Protein AF-A0A959DBP7-F1 (afdb_monomer)

Secondary structure (DSSP, 8-state):
-PPPPPPEEEEES-TT-TTGGGS-SS-EEEEE-S-HHHHHHHHHH-TTSEEE-S-HHHHHHHHTTS-SEEEE----TTTBTTHHHHHHTT---PPPTHHHHHHHHIIIIIGGGT-EEEEEEEPBSS--SSPPEEETTEEEEESSPPP--------S--B-TTSSB-----TTGGG----TT--SS-HHHHHHHPPPHHHHHHHHHHHHHHHHHHHHHHHHHT-

Radius of gyration: 18.55 Å; Cα contacts (8 Å, |Δi|>4): 359; chains: 1; bounding box: 54×36×61 Å

Structure (mmCIF, N/CA/C/O backbone):
data_AF-A0A959DBP7-F1
#
_entry.id   AF-A0A959DBP7-F1
#
loop_
_atom_site.group_PDB
_atom_site.id
_atom_site.type_symbol
_atom_site.label_atom_id
_atom_site.label_alt_id
_atom_site.label_comp_id
_atom_site.label_asym_id
_atom_site.label_entity_id
_atom_site.label_seq_id
_atom_site.pdbx_PDB_ins_code
_atom_site.Cartn_x
_atom_site.Cartn_y
_atom_site.Cartn_z
_atom_site.occupancy
_atom_site.B_iso_or_equiv
_atom_site.auth_seq_id
_atom_site.auth_comp_id
_atom_site.auth_asym_id
_atom_site.auth_atom_id
_atom_site.pdbx_PDB_model_num
ATOM 1 N N . MET A 1 1 ? -10.330 -6.928 33.858 1.00 45.06 1 MET A N 1
ATOM 2 C CA . MET A 1 1 ? -10.014 -5.688 33.112 1.00 45.06 1 MET A CA 1
ATOM 3 C C . MET A 1 1 ? -10.550 -5.871 31.693 1.00 45.06 1 MET A C 1
ATOM 5 O O . MET A 1 1 ? -10.109 -6.803 31.035 1.00 45.06 1 MET A O 1
ATOM 9 N N . LYS A 1 2 ? -11.568 -5.118 31.246 1.00 48.84 2 LYS A N 1
ATOM 10 C CA . LYS A 1 2 ? -12.053 -5.236 29.855 1.00 48.84 2 LYS A CA 1
ATOM 11 C C . LYS A 1 2 ? -10.951 -4.703 28.934 1.00 48.84 2 LYS A C 1
ATOM 13 O O . LYS A 1 2 ? -10.530 -3.562 29.114 1.00 48.84 2 LYS A O 1
ATOM 18 N N . MET A 1 3 ? -10.445 -5.522 28.009 1.00 55.88 3 MET A N 1
ATOM 19 C CA . MET A 1 3 ? -9.485 -5.045 27.008 1.00 55.88 3 MET A CA 1
ATOM 20 C C . MET A 1 3 ? -10.129 -3.905 26.215 1.00 55.88 3 MET A C 1
ATOM 22 O O . MET A 1 3 ? -11.271 -4.036 25.771 1.00 55.88 3 MET A O 1
ATOM 26 N N . LYS A 1 4 ? -9.419 -2.783 26.055 1.00 60.47 4 LYS A N 1
ATOM 27 C CA . LYS A 1 4 ? -9.878 -1.705 25.174 1.00 60.47 4 LYS A CA 1
ATOM 28 C C . LYS A 1 4 ? -9.952 -2.251 23.736 1.00 60.47 4 LYS A C 1
ATOM 30 O O . LYS A 1 4 ? -9.021 -2.951 23.330 1.00 60.47 4 LYS A O 1
ATOM 35 N N . PRO A 1 5 ? -11.024 -1.968 22.978 1.00 70.00 5 PRO A N 1
ATOM 36 C CA . PRO A 1 5 ? -11.130 -2.412 21.592 1.00 70.00 5 PRO A CA 1
ATOM 37 C C . PRO A 1 5 ? -9.992 -1.818 20.751 1.00 70.00 5 PRO A C 1
ATOM 39 O O . PRO A 1 5 ? -9.734 -0.611 20.787 1.00 70.00 5 PRO A O 1
ATOM 42 N N . ARG A 1 6 ? -9.286 -2.699 20.040 1.00 84.81 6 ARG A N 1
ATOM 43 C CA . ARG A 1 6 ? -8.147 -2.378 19.172 1.00 84.81 6 ARG A CA 1
ATOM 44 C C . ARG A 1 6 ? -8.655 -2.023 17.768 1.00 84.81 6 ARG A C 1
ATOM 46 O O . ARG A 1 6 ? -9.682 -2.577 17.386 1.00 84.81 6 ARG A O 1
ATOM 53 N N . PRO A 1 7 ? -7.981 -1.117 17.034 1.00 92.44 7 PRO A N 1
ATOM 54 C CA . PRO A 1 7 ? -8.377 -0.803 15.668 1.00 92.44 7 PRO A CA 1
ATOM 55 C C . PRO A 1 7 ? -8.196 -2.035 14.775 1.00 92.44 7 PRO A C 1
ATOM 57 O O . PRO A 1 7 ? -7.144 -2.681 14.831 1.00 92.44 7 PRO A O 1
ATOM 60 N N . LYS A 1 8 ? -9.200 -2.330 13.952 1.00 97.12 8 LYS A N 1
ATOM 61 C CA . LYS A 1 8 ? -9.128 -3.313 12.873 1.00 97.12 8 LYS A CA 1
ATOM 62 C C . LYS A 1 8 ? -8.379 -2.713 11.692 1.00 97.12 8 LYS A C 1
ATOM 64 O O . LYS A 1 8 ? -8.725 -1.633 11.214 1.00 97.12 8 LYS A O 1
ATOM 69 N N . ILE A 1 9 ? -7.362 -3.412 11.213 1.00 98.62 9 ILE A N 1
ATOM 70 C CA . ILE A 1 9 ? -6.455 -2.924 10.178 1.00 98.62 9 ILE A CA 1
ATOM 71 C C . ILE A 1 9 ? -6.513 -3.855 8.970 1.00 98.62 9 ILE A C 1
ATOM 73 O O . ILE A 1 9 ? -6.332 -5.064 9.101 1.00 98.62 9 ILE A O 1
ATOM 77 N N . LEU A 1 10 ? -6.702 -3.282 7.787 1.00 98.88 10 LEU A N 1
ATOM 78 C CA . LEU A 1 10 ? -6.594 -3.982 6.514 1.00 98.88 10 LEU A CA 1
ATOM 79 C C . LEU A 1 10 ? -5.307 -3.555 5.802 1.00 98.88 10 LEU A C 1
ATOM 81 O O . LEU A 1 10 ? -5.072 -2.366 5.597 1.00 98.88 10 LEU A O 1
ATOM 85 N N . ASN A 1 11 ? -4.475 -4.524 5.430 1.00 98.75 11 ASN A N 1
ATOM 86 C CA . ASN A 1 11 ? -3.238 -4.333 4.681 1.00 98.75 11 ASN A CA 1
ATOM 87 C C . ASN A 1 11 ? -3.346 -5.031 3.316 1.00 98.75 11 ASN A C 1
ATOM 89 O O . ASN A 1 11 ? -3.072 -6.226 3.186 1.00 98.75 11 ASN A O 1
ATOM 93 N N . LEU A 1 12 ? -3.800 -4.293 2.309 1.00 98.81 12 LEU A N 1
ATOM 94 C CA . LEU A 1 12 ? -4.001 -4.786 0.949 1.00 98.81 12 LEU A CA 1
ATOM 95 C C . LEU A 1 12 ? -2.697 -4.783 0.165 1.00 98.81 12 LEU A C 1
ATOM 97 O O . LEU A 1 12 ? -1.848 -3.911 0.363 1.00 98.81 12 LEU A O 1
ATOM 101 N N . TYR A 1 13 ? -2.581 -5.729 -0.769 1.00 98.12 13 TYR A N 1
ATOM 102 C CA . TYR A 1 13 ? -1.364 -5.933 -1.556 1.00 98.12 13 TYR A CA 1
ATOM 103 C C . TYR A 1 13 ? -0.157 -6.144 -0.636 1.00 98.12 13 TYR A C 1
ATOM 105 O O . TYR A 1 13 ? 0.887 -5.501 -0.768 1.00 98.12 13 TYR A O 1
ATOM 113 N N . GLY A 1 14 ? -0.349 -7.015 0.360 1.00 96.69 14 GLY A N 1
ATOM 114 C CA . GLY A 1 14 ? 0.521 -7.117 1.526 1.00 96.69 14 GLY A CA 1
ATOM 115 C C . GLY A 1 14 ? 1.973 -7.451 1.186 1.00 96.69 14 GLY A C 1
ATOM 116 O O . GLY A 1 14 ? 2.873 -7.088 1.953 1.00 96.69 14 GLY A O 1
ATOM 117 N N . GLY A 1 15 ? 2.235 -8.113 0.052 1.00 97.12 15 GLY A N 1
ATOM 118 C CA . GLY A 1 15 ? 3.567 -8.568 -0.313 1.00 97.12 15 GLY A CA 1
ATOM 119 C C . GLY A 1 15 ? 4.161 -9.397 0.823 1.00 97.12 15 GLY A C 1
ATOM 120 O O . GLY A 1 15 ? 3.516 -10.278 1.376 1.00 97.12 15 GLY A O 1
ATOM 121 N N . ILE A 1 16 ? 5.380 -9.058 1.241 1.00 97.38 16 ILE A N 1
ATOM 122 C CA . ILE A 1 16 ? 6.015 -9.645 2.437 1.00 97.38 16 ILE A CA 1
ATOM 123 C C . ILE A 1 16 ? 5.853 -8.778 3.704 1.00 97.38 16 ILE A C 1
ATOM 125 O O . ILE A 1 16 ? 6.510 -9.021 4.715 1.00 97.38 16 ILE A O 1
ATOM 129 N N . GLY A 1 17 ? 5.017 -7.736 3.660 1.00 97.12 17 GLY A N 1
ATOM 130 C CA . GLY A 1 17 ? 4.775 -6.815 4.774 1.00 97.12 17 GLY A CA 1
ATOM 131 C C . GLY A 1 17 ? 5.847 -5.736 4.944 1.00 97.12 17 GLY A C 1
ATOM 132 O O . GLY A 1 17 ? 6.294 -5.466 6.057 1.00 97.12 17 GLY A O 1
ATOM 133 N N . GLY A 1 18 ? 6.274 -5.101 3.846 1.00 95.62 18 GLY A N 1
ATOM 134 C CA . GLY A 1 18 ? 7.264 -4.014 3.875 1.00 95.62 18 GLY A CA 1
ATOM 135 C C . GLY A 1 18 ? 6.846 -2.831 4.758 1.00 95.62 18 GLY A C 1
ATOM 136 O O . GLY A 1 18 ? 7.588 -2.430 5.653 1.00 95.62 18 GLY A O 1
ATOM 137 N N . ASN A 1 19 ? 5.627 -2.323 4.553 1.00 96.56 19 ASN A N 1
ATOM 138 C CA . ASN A 1 19 ? 5.009 -1.279 5.377 1.00 96.56 19 ASN A CA 1
ATOM 139 C C . ASN A 1 19 ? 4.771 -1.744 6.826 1.00 96.56 19 ASN A C 1
ATOM 141 O O . ASN A 1 19 ? 5.066 -1.011 7.767 1.00 96.56 19 ASN A O 1
ATOM 145 N N . ARG A 1 20 ? 4.283 -2.980 6.988 1.00 97.19 20 ARG A N 1
ATOM 146 C CA . ARG A 1 20 ? 3.907 -3.630 8.252 1.00 97.19 20 ARG A CA 1
ATOM 147 C C . ARG A 1 20 ? 5.067 -3.809 9.230 1.00 97.19 20 ARG A C 1
ATOM 149 O O . ARG A 1 20 ? 4.847 -3.890 10.444 1.00 97.19 20 ARG A O 1
ATOM 156 N N . LYS A 1 21 ? 6.292 -3.896 8.711 1.00 97.31 21 LYS A N 1
ATOM 157 C CA . LYS A 1 21 ? 7.448 -4.462 9.409 1.00 97.31 21 LYS A CA 1
ATOM 158 C C . LYS A 1 21 ? 7.683 -3.959 10.831 1.00 97.31 21 LYS A C 1
ATOM 160 O O . LYS A 1 21 ? 8.094 -4.732 11.692 1.00 97.31 21 LYS A O 1
ATOM 165 N N . LEU A 1 22 ? 7.441 -2.675 11.071 1.00 97.38 22 LEU A N 1
ATOM 166 C CA . LEU A 1 22 ? 7.739 -2.026 12.346 1.00 97.38 22 LEU A CA 1
ATOM 167 C C . LEU A 1 22 ? 6.495 -1.677 13.176 1.00 97.38 22 LEU A C 1
ATOM 169 O O . LEU A 1 22 ? 6.636 -1.054 14.222 1.00 97.38 22 LEU A O 1
ATOM 173 N N . TRP A 1 23 ? 5.283 -2.078 12.771 1.00 97.19 23 TRP A N 1
ATOM 174 C CA . TRP A 1 23 ? 4.052 -1.696 13.491 1.00 97.19 23 TRP A CA 1
ATOM 175 C C . TRP A 1 23 ? 3.943 -2.290 14.908 1.00 97.19 23 TRP A C 1
ATOM 177 O O . TRP A 1 23 ? 3.141 -1.813 15.709 1.00 97.19 23 TRP A O 1
ATOM 187 N N . GLY A 1 24 ? 4.764 -3.292 15.240 1.00 94.81 24 GLY A N 1
ATOM 188 C CA . GLY A 1 24 ? 4.733 -3.994 16.525 1.00 94.81 24 GLY A CA 1
ATOM 189 C C . GLY A 1 24 ? 3.753 -5.172 16.542 1.00 94.81 24 GLY A C 1
ATOM 190 O O . GLY A 1 24 ? 3.311 -5.634 15.487 1.00 94.81 24 GLY A O 1
ATOM 191 N N . GLY A 1 25 ? 3.466 -5.687 17.740 1.00 93.75 25 GLY A N 1
ATOM 192 C CA . GLY A 1 25 ? 2.553 -6.816 17.974 1.00 93.75 25 GLY A CA 1
ATOM 193 C C . GLY A 1 25 ? 1.246 -6.401 18.653 1.00 93.75 25 GLY A C 1
ATOM 194 O O . GLY A 1 25 ? 1.062 -5.236 19.020 1.00 93.75 25 GLY A O 1
ATOM 195 N N . GLY A 1 26 ? 0.337 -7.361 18.836 1.00 92.94 26 GLY A N 1
ATOM 196 C CA . GLY A 1 26 ? -0.944 -7.131 19.511 1.00 92.94 26 GLY A CA 1
ATOM 197 C C . GLY A 1 26 ? -1.939 -6.299 18.696 1.00 92.94 26 GLY A C 1
ATOM 198 O O . GLY A 1 26 ? -2.843 -5.691 19.274 1.00 92.94 26 GLY A O 1
ATOM 199 N N . LEU A 1 27 ? -1.795 -6.270 17.374 1.00 95.50 27 LEU A N 1
ATOM 200 C CA . LEU A 1 27 ? -2.685 -5.575 16.443 1.00 95.50 27 LEU A CA 1
ATOM 201 C C . LEU A 1 27 ? -3.704 -6.553 15.838 1.00 95.50 27 LEU A C 1
ATOM 203 O O . LEU A 1 27 ? -3.452 -7.752 15.798 1.00 95.50 27 LEU A O 1
ATOM 207 N N . ASP A 1 28 ? -4.856 -6.046 15.398 1.00 97.38 28 ASP A N 1
ATOM 208 C CA . ASP A 1 28 ? -5.858 -6.827 14.661 1.00 97.38 28 ASP A CA 1
ATOM 209 C C . ASP A 1 28 ? -5.699 -6.523 13.168 1.00 97.38 28 ASP A C 1
ATOM 211 O O . ASP A 1 28 ? -6.241 -5.538 12.666 1.00 97.38 28 ASP A O 1
ATOM 215 N N . ILE A 1 29 ? -4.843 -7.294 12.493 1.00 98.56 29 ILE A N 1
ATOM 216 C CA . ILE A 1 29 ? -4.450 -7.050 11.101 1.00 98.56 29 ILE A CA 1
ATOM 217 C C . ILE A 1 29 ? -4.961 -8.178 10.219 1.00 98.56 29 ILE A C 1
ATOM 219 O O . ILE A 1 29 ? -4.702 -9.351 10.480 1.00 98.56 29 ILE A O 1
ATOM 223 N N . THR A 1 30 ? -5.626 -7.805 9.130 1.00 98.81 30 THR A N 1
ATOM 224 C CA . THR A 1 30 ? -5.879 -8.669 7.978 1.00 98.81 30 THR A CA 1
ATOM 225 C C . THR A 1 30 ? -5.003 -8.213 6.818 1.00 98.81 30 THR A C 1
ATOM 227 O O . THR A 1 30 ? -5.107 -7.069 6.387 1.00 98.81 30 THR A O 1
ATOM 230 N N . ALA A 1 31 ? -4.148 -9.090 6.303 1.00 98.81 31 ALA A N 1
ATOM 231 C CA . ALA A 1 31 ? -3.358 -8.857 5.102 1.00 98.81 31 ALA A CA 1
ATOM 232 C C . ALA A 1 31 ? -3.932 -9.643 3.919 1.00 98.81 31 ALA A C 1
ATOM 234 O O . ALA A 1 31 ? -4.302 -10.808 4.079 1.00 98.81 31 ALA A O 1
ATOM 235 N N . VAL A 1 32 ? -3.982 -9.023 2.739 1.00 98.88 32 VAL A N 1
ATOM 236 C CA . VAL A 1 32 ? -4.471 -9.657 1.504 1.00 98.88 32 VAL A CA 1
ATOM 237 C C . VAL A 1 32 ? -3.359 -9.672 0.461 1.00 98.88 32 VAL A C 1
ATOM 239 O O . VAL A 1 32 ? -2.794 -8.626 0.138 1.00 98.88 32 VAL A O 1
ATOM 242 N N . GLU A 1 33 ? -3.033 -10.856 -0.050 1.00 98.56 33 GLU A N 1
ATOM 243 C CA . GLU A 1 33 ? -1.989 -11.075 -1.056 1.00 98.56 33 GLU A CA 1
ATOM 244 C C . GLU A 1 33 ? -2.439 -12.158 -2.041 1.00 98.56 33 GLU A C 1
ATOM 246 O O . GLU A 1 33 ? -2.884 -13.224 -1.628 1.00 98.56 33 GLU A O 1
ATOM 251 N N . ILE A 1 34 ? -2.327 -11.893 -3.342 1.00 98.25 34 ILE A N 1
ATOM 252 C CA . ILE A 1 34 ? -2.860 -12.780 -4.381 1.00 98.25 34 ILE A CA 1
ATOM 253 C C . ILE A 1 34 ? -1.941 -13.974 -4.657 1.00 98.25 34 ILE A C 1
ATOM 255 O O . ILE A 1 34 ? -2.426 -15.054 -4.993 1.00 98.25 34 ILE A O 1
ATOM 259 N N . ASP A 1 35 ? -0.622 -13.803 -4.520 1.00 97.94 35 ASP A N 1
ATOM 260 C CA . ASP A 1 35 ? 0.352 -14.871 -4.746 1.00 97.94 35 ASP A CA 1
ATOM 261 C C . ASP A 1 35 ? 0.474 -15.759 -3.490 1.00 97.94 35 ASP A C 1
ATOM 263 O O . ASP A 1 35 ? 0.957 -15.293 -2.450 1.00 97.94 35 ASP A O 1
ATOM 267 N N . PRO A 1 36 ? 0.103 -17.054 -3.556 1.00 98.12 36 PRO A N 1
ATOM 268 C CA . PRO A 1 36 ? 0.134 -17.936 -2.390 1.00 98.12 36 PRO A CA 1
ATOM 269 C C . PRO A 1 36 ? 1.533 -18.118 -1.780 1.00 98.12 36 PRO A C 1
ATOM 271 O O . PRO A 1 36 ? 1.650 -18.305 -0.568 1.00 98.12 36 PRO A O 1
ATOM 274 N N . ASN A 1 37 ? 2.602 -18.060 -2.585 1.00 98.12 37 ASN A N 1
ATOM 275 C CA . ASN A 1 37 ? 3.972 -18.213 -2.093 1.00 98.12 37 ASN A CA 1
ATOM 276 C C . ASN A 1 37 ? 4.417 -16.956 -1.339 1.00 98.12 37 ASN A C 1
ATOM 278 O O . ASN A 1 37 ? 5.041 -17.058 -0.282 1.00 98.12 37 ASN A O 1
ATOM 282 N N . ILE A 1 38 ? 4.073 -15.770 -1.849 1.00 98.25 38 ILE A N 1
ATOM 283 C CA . ILE A 1 38 ? 4.342 -14.500 -1.161 1.00 98.25 38 ILE A CA 1
ATOM 284 C C . ILE A 1 38 ? 3.505 -14.407 0.121 1.00 98.25 38 ILE A C 1
ATOM 286 O O . ILE A 1 38 ? 4.049 -14.073 1.176 1.00 98.25 38 ILE A O 1
ATOM 290 N N . ALA A 1 39 ? 2.227 -14.787 0.069 1.00 98.38 39 ALA A N 1
ATOM 291 C CA . ALA A 1 39 ? 1.353 -14.842 1.237 1.00 98.38 39 ALA A CA 1
ATOM 292 C C . ALA A 1 39 ? 1.893 -15.793 2.320 1.00 98.38 39 ALA A C 1
ATOM 294 O O . ALA A 1 39 ? 1.858 -15.466 3.507 1.00 98.38 39 ALA A O 1
ATOM 295 N N . ALA A 1 40 ? 2.463 -16.939 1.930 1.00 98.25 40 ALA A N 1
ATOM 296 C CA . ALA A 1 40 ? 3.121 -17.855 2.861 1.00 98.25 40 ALA A CA 1
ATOM 297 C C . ALA A 1 40 ? 4.352 -17.221 3.534 1.00 98.25 40 ALA A C 1
ATOM 299 O O . ALA A 1 40 ? 4.569 -17.421 4.731 1.00 98.25 40 ALA A O 1
ATOM 300 N N . VAL A 1 41 ? 5.133 -16.414 2.802 1.00 98.38 41 VAL A N 1
ATOM 301 C CA . VAL A 1 41 ? 6.232 -15.629 3.389 1.00 98.38 41 VAL A CA 1
ATOM 302 C C . VAL A 1 41 ? 5.692 -14.595 4.377 1.00 98.38 41 VAL A C 1
ATOM 304 O O . VAL A 1 41 ? 6.204 -14.515 5.493 1.00 98.38 41 VAL A O 1
ATOM 307 N N . TYR A 1 42 ? 4.641 -13.847 4.016 1.00 98.44 42 TYR A N 1
ATOM 308 C CA . TYR A 1 42 ? 3.984 -12.903 4.927 1.00 98.44 42 TYR A CA 1
ATOM 309 C C . TYR A 1 42 ? 3.560 -13.608 6.222 1.00 98.44 42 TYR A C 1
ATOM 311 O O . TYR A 1 42 ? 3.957 -13.189 7.306 1.00 98.44 42 TYR A O 1
ATOM 319 N N . ALA A 1 43 ? 2.817 -14.714 6.124 1.00 98.19 43 ALA A N 1
ATOM 320 C CA . ALA A 1 43 ? 2.324 -15.465 7.279 1.00 98.19 43 ALA A CA 1
ATOM 321 C C . ALA A 1 43 ? 3.458 -15.997 8.176 1.00 98.19 43 ALA A C 1
ATOM 323 O O . ALA A 1 43 ? 3.332 -16.025 9.401 1.00 98.19 43 ALA A O 1
ATOM 324 N N . ALA A 1 44 ? 4.587 -16.400 7.584 1.00 97.88 44 ALA A N 1
ATOM 325 C CA . ALA A 1 44 ? 5.751 -16.859 8.334 1.00 97.88 44 ALA A CA 1
ATOM 326 C C . ALA A 1 44 ? 6.449 -15.726 9.107 1.00 97.88 44 ALA A C 1
ATOM 328 O O . ALA A 1 44 ? 6.938 -15.960 10.217 1.00 97.88 44 ALA A O 1
ATOM 329 N N . LEU A 1 45 ? 6.488 -14.517 8.535 1.00 97.06 45 LEU A N 1
ATOM 330 C CA . LEU A 1 45 ? 7.064 -13.322 9.159 1.00 97.06 45 LEU A CA 1
ATOM 331 C C . LEU A 1 45 ? 6.127 -12.704 10.212 1.00 97.06 45 LEU A C 1
ATOM 333 O O . LEU A 1 45 ? 6.599 -12.211 11.235 1.00 97.06 45 LEU A O 1
ATOM 337 N N . TRP A 1 46 ? 4.811 -12.767 9.991 1.00 97.31 46 TRP A N 1
ATOM 338 C CA . TRP A 1 46 ? 3.786 -12.051 10.759 1.00 97.31 46 TRP A CA 1
ATOM 339 C C . TRP A 1 46 ? 2.734 -13.012 11.331 1.00 97.31 46 TRP A C 1
ATOM 341 O O . TRP A 1 46 ? 1.572 -12.993 10.945 1.00 97.31 46 TRP A O 1
ATOM 351 N N . ARG A 1 47 ? 3.143 -13.868 12.274 1.00 96.69 47 ARG A N 1
ATOM 352 C CA . ARG A 1 47 ? 2.316 -14.985 12.784 1.00 96.69 47 ARG A CA 1
ATOM 353 C C . ARG A 1 47 ? 1.007 -14.583 13.479 1.00 96.69 47 ARG A C 1
ATOM 355 O O . ARG A 1 47 ? 0.132 -15.430 13.622 1.00 96.69 47 ARG A O 1
ATOM 362 N N . GLU A 1 48 ? 0.904 -13.344 13.959 1.00 96.88 48 GLU A N 1
ATOM 363 C CA . GLU A 1 48 ? -0.310 -12.816 14.604 1.00 96.88 48 GLU A CA 1
ATOM 364 C C . GLU A 1 48 ? -1.308 -12.220 13.599 1.00 96.88 48 GLU A C 1
ATOM 366 O O . GLU A 1 48 ? -2.480 -12.055 13.934 1.00 96.88 48 GLU A O 1
ATOM 371 N N . ASP A 1 49 ? -0.862 -11.891 12.385 1.00 98.25 49 ASP A N 1
ATOM 372 C CA . ASP A 1 49 ? -1.699 -11.269 11.364 1.00 98.25 49 ASP A CA 1
ATOM 373 C C . 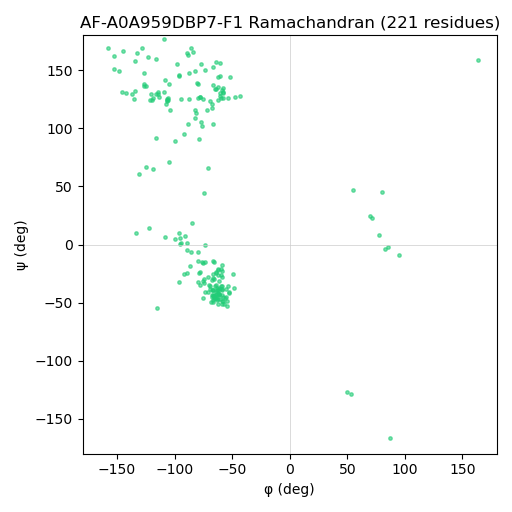ASP A 1 49 ? -2.551 -12.350 10.664 1.00 98.25 49 ASP A C 1
ATOM 375 O O . ASP A 1 49 ? -2.070 -13.436 10.325 1.00 98.25 49 ASP A O 1
ATOM 379 N N . ARG A 1 50 ? -3.824 -12.052 10.382 1.00 98.56 50 ARG A N 1
ATOM 380 C CA . ARG A 1 50 ? -4.667 -12.890 9.518 1.00 98.56 50 ARG A CA 1
ATOM 381 C C . ARG A 1 50 ? -4.250 -12.669 8.067 1.00 98.56 50 ARG A C 1
ATOM 383 O O . ARG A 1 50 ? -4.292 -11.542 7.592 1.00 98.56 50 ARG A O 1
ATOM 390 N N . VAL A 1 51 ? -3.914 -13.732 7.339 1.00 98.69 51 VAL A N 1
ATOM 391 C CA . VAL A 1 51 ? -3.546 -13.647 5.915 1.00 98.69 51 VAL A CA 1
ATOM 392 C C . VAL A 1 51 ? -4.640 -14.266 5.053 1.00 98.69 51 VAL A C 1
ATOM 394 O O . VAL A 1 51 ? -5.095 -15.377 5.325 1.00 98.69 51 VAL A O 1
ATOM 397 N N . ILE A 1 52 ? -5.062 -13.545 4.018 1.00 98.81 52 ILE A N 1
ATOM 398 C CA . ILE A 1 52 ? -6.068 -13.973 3.046 1.00 98.81 52 ILE A CA 1
ATOM 399 C C . ILE A 1 52 ? -5.418 -14.017 1.664 1.00 98.81 52 ILE A C 1
ATOM 401 O O . ILE A 1 52 ? -4.846 -13.027 1.210 1.00 98.81 52 ILE A O 1
ATOM 405 N N . VAL A 1 53 ? -5.526 -15.168 0.998 1.00 98.75 53 VAL A N 1
ATOM 406 C CA . VAL A 1 53 ? -5.057 -15.341 -0.380 1.00 98.75 53 VAL A CA 1
ATOM 407 C C . VAL A 1 53 ? -6.208 -15.041 -1.334 1.00 98.75 53 VAL A C 1
ATOM 409 O O . VAL A 1 53 ? -7.062 -15.898 -1.559 1.00 98.75 53 VAL A O 1
ATOM 412 N N . ALA A 1 54 ? -6.274 -13.805 -1.823 1.00 98.62 54 ALA A N 1
ATOM 413 C CA . ALA A 1 54 ? -7.360 -13.311 -2.667 1.00 98.62 54 ALA A CA 1
ATOM 414 C C . ALA A 1 54 ? -6.916 -12.103 -3.506 1.00 98.62 54 ALA A C 1
ATOM 416 O O . ALA A 1 54 ? -5.856 -11.520 -3.269 1.00 98.62 54 ALA 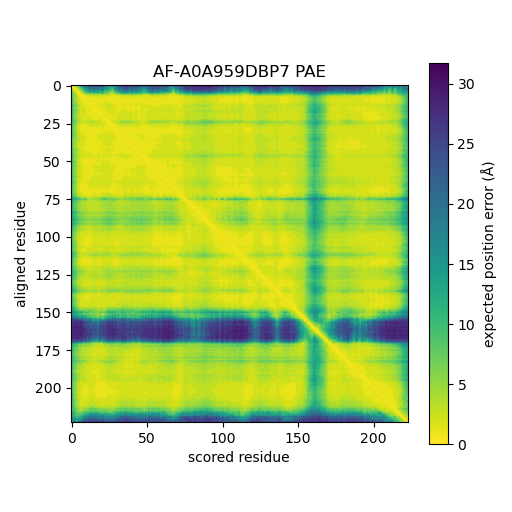A O 1
ATOM 417 N N . ASP A 1 55 ? -7.751 -11.714 -4.470 1.00 98.44 55 ASP A N 1
ATOM 418 C CA . ASP A 1 55 ? -7.612 -10.436 -5.162 1.00 98.44 55 ASP A CA 1
ATOM 419 C C . ASP A 1 55 ? -7.914 -9.285 -4.188 1.00 98.44 55 ASP A C 1
ATOM 421 O O . ASP A 1 55 ? -9.011 -9.189 -3.638 1.00 98.44 55 ASP A O 1
ATOM 425 N N . ALA A 1 56 ? -6.919 -8.432 -3.944 1.00 98.62 56 ALA A N 1
ATOM 426 C CA . ALA A 1 56 ? -7.025 -7.326 -3.000 1.00 98.62 56 ALA A CA 1
ATOM 427 C C . ALA A 1 56 ? -7.943 -6.191 -3.488 1.00 98.62 56 ALA A C 1
ATOM 429 O O . ALA A 1 56 ? -8.541 -5.515 -2.650 1.00 98.62 56 ALA A O 1
ATOM 430 N N . HIS A 1 57 ? -8.086 -6.001 -4.802 1.00 98.38 57 HIS A N 1
ATOM 431 C CA . HIS A 1 57 ? -8.978 -4.997 -5.377 1.00 98.38 57 HIS A CA 1
ATOM 432 C C . HIS A 1 57 ? -10.440 -5.370 -5.114 1.00 98.38 57 HIS A C 1
ATOM 434 O O . HIS A 1 57 ? -11.209 -4.581 -4.562 1.00 98.38 57 HIS A O 1
ATOM 440 N N . GLU A 1 58 ? -10.797 -6.618 -5.422 1.00 98.56 58 GLU A N 1
ATOM 441 C CA . GLU A 1 58 ? -12.137 -7.156 -5.169 1.00 98.56 58 GLU A CA 1
ATOM 442 C C . GLU A 1 58 ? -12.422 -7.273 -3.667 1.00 98.56 58 GLU A C 1
ATOM 444 O O . GLU A 1 58 ? -13.515 -6.937 -3.205 1.00 98.56 58 GLU A O 1
ATOM 449 N N . TYR A 1 59 ? -11.425 -7.687 -2.874 1.00 98.81 59 TYR A N 1
ATOM 450 C CA . TYR A 1 59 ? -11.559 -7.750 -1.419 1.00 98.81 59 TYR A CA 1
ATOM 451 C C . TYR A 1 59 ? -11.841 -6.369 -0.822 1.00 98.81 59 TYR A C 1
ATOM 453 O O . TYR A 1 59 ? -12.695 -6.243 0.054 1.00 98.81 59 TYR A O 1
ATOM 461 N N . LEU A 1 60 ? -11.153 -5.323 -1.294 1.00 98.75 60 LEU A N 1
ATOM 462 C CA . LEU A 1 60 ? -11.422 -3.963 -0.845 1.00 98.75 60 LEU A CA 1
ATOM 463 C C . LEU A 1 60 ? -12.870 -3.570 -1.134 1.00 98.75 60 LEU A C 1
ATOM 465 O O . LEU A 1 60 ? -13.551 -3.090 -0.235 1.00 98.75 60 LEU A O 1
ATOM 469 N N . LEU A 1 61 ? -13.355 -3.791 -2.357 1.00 98.50 61 LEU A N 1
ATOM 470 C CA . LEU A 1 61 ? -14.720 -3.421 -2.732 1.00 98.50 61 LEU A CA 1
ATOM 471 C C . LEU A 1 61 ? -15.773 -4.110 -1.851 1.00 98.50 61 LEU A C 1
ATOM 473 O O . LEU A 1 61 ? -16.763 -3.481 -1.482 1.00 98.50 61 LEU A O 1
ATOM 477 N N . ALA A 1 62 ? -15.544 -5.375 -1.494 1.00 98.56 62 ALA A N 1
ATOM 478 C CA . ALA A 1 62 ? -16.462 -6.162 -0.678 1.00 98.56 62 ALA A CA 1
ATOM 479 C C . ALA A 1 62 ? -16.409 -5.846 0.830 1.00 98.56 62 ALA A C 1
ATOM 481 O O . ALA A 1 62 ? -17.390 -6.114 1.517 1.00 98.56 62 ALA A O 1
ATOM 482 N N . HIS A 1 63 ? -15.290 -5.311 1.339 1.00 98.56 63 HIS A N 1
ATOM 483 C CA . HIS A 1 63 ? -15.017 -5.242 2.784 1.00 98.56 63 HIS A CA 1
ATOM 484 C C . HIS A 1 63 ? -14.502 -3.880 3.286 1.00 98.56 63 HIS A C 1
ATOM 486 O O . HIS A 1 63 ? -14.031 -3.787 4.424 1.00 98.56 63 HIS A O 1
ATOM 492 N N . TYR A 1 64 ? -14.522 -2.817 2.469 1.00 98.25 64 TYR A N 1
A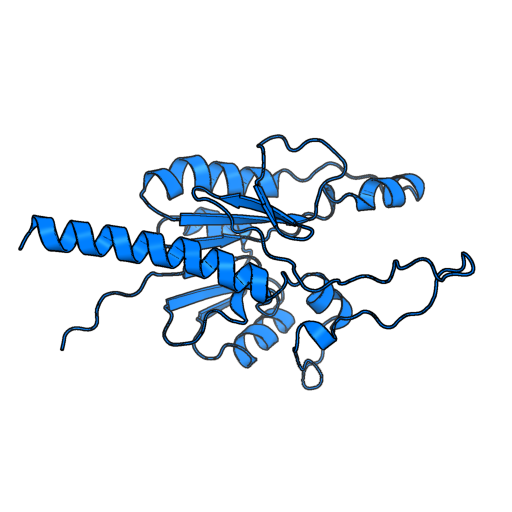TOM 493 C CA . TYR A 1 64 ? -13.904 -1.531 2.833 1.00 98.25 64 TYR A CA 1
ATOM 494 C C . TYR A 1 64 ? -14.471 -0.910 4.120 1.00 98.25 64 TYR A C 1
ATOM 496 O O . TYR A 1 64 ? -13.803 -0.088 4.736 1.00 98.25 64 TYR A O 1
ATOM 504 N N . ASP A 1 65 ? -15.689 -1.253 4.529 1.00 97.38 65 ASP A N 1
ATOM 505 C CA . ASP A 1 65 ? -16.395 -0.683 5.678 1.00 97.38 65 ASP A CA 1
ATOM 506 C C . ASP A 1 65 ? -16.240 -1.496 6.979 1.00 97.38 65 ASP A C 1
ATOM 508 O O . ASP A 1 65 ? -16.749 -1.093 8.024 1.00 97.38 65 ASP A O 1
ATOM 512 N N . GLU A 1 66 ? -15.490 -2.602 6.961 1.00 97.94 66 GLU A N 1
ATOM 513 C CA . GLU A 1 66 ? -15.317 -3.490 8.122 1.00 97.94 66 GLU A CA 1
ATOM 514 C C . GLU A 1 66 ? -14.135 -3.125 9.044 1.00 97.94 66 GLU A C 1
ATOM 516 O O . GLU A 1 66 ? -13.933 -3.761 10.089 1.00 97.94 66 GLU A O 1
ATOM 521 N N . TYR A 1 67 ? -13.342 -2.121 8.661 1.00 97.94 67 TYR A N 1
ATOM 522 C CA . TYR A 1 67 ? -12.044 -1.798 9.260 1.00 97.94 67 TYR A CA 1
ATOM 523 C C . TYR A 1 67 ? -11.978 -0.359 9.792 1.00 97.94 67 TYR A C 1
ATOM 525 O O . TYR A 1 67 ? -12.748 0.508 9.401 1.00 97.94 67 TYR A O 1
ATOM 533 N N . ASP A 1 68 ? -11.017 -0.081 10.673 1.00 97.19 68 ASP A N 1
ATOM 534 C CA . ASP A 1 68 ? -10.752 1.266 11.197 1.00 97.19 68 ASP A CA 1
ATOM 535 C C . ASP A 1 68 ? -9.618 1.962 10.426 1.00 97.19 68 ASP A C 1
ATOM 537 O O . ASP A 1 68 ? -9.615 3.187 10.255 1.00 97.19 68 ASP A O 1
ATOM 541 N N . PHE A 1 69 ? -8.649 1.177 9.942 1.00 98.44 69 PHE A N 1
ATOM 542 C CA . PHE A 1 69 ? -7.530 1.651 9.135 1.00 98.44 69 PHE A CA 1
ATOM 543 C C . PHE A 1 69 ? -7.283 0.752 7.920 1.00 98.44 69 PHE A C 1
ATOM 545 O O . PHE A 1 69 ? -7.193 -0.466 8.062 1.00 98.44 69 PHE A O 1
ATOM 552 N N . ILE A 1 70 ? -7.123 1.352 6.739 1.00 98.88 70 ILE A N 1
ATOM 553 C CA . ILE A 1 70 ? -6.816 0.637 5.493 1.00 98.88 70 ILE A CA 1
ATOM 554 C C . ILE A 1 70 ? -5.504 1.158 4.907 1.00 98.88 70 ILE A C 1
ATOM 556 O O . ILE A 1 70 ? -5.360 2.348 4.628 1.00 98.88 70 ILE A O 1
ATOM 560 N N . TRP A 1 71 ? -4.558 0.255 4.672 1.00 98.81 71 TRP A N 1
ATOM 561 C CA . TR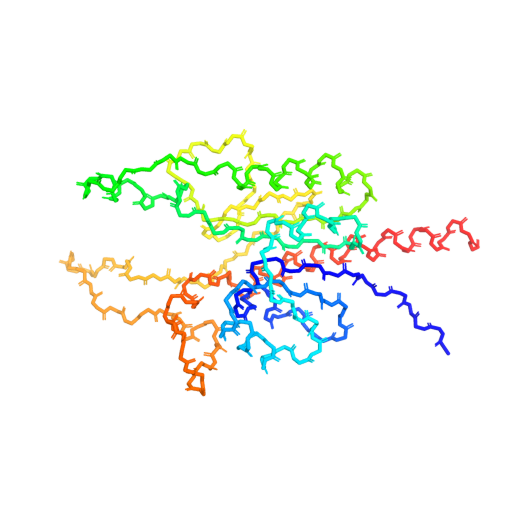P A 1 71 ? -3.407 0.491 3.810 1.00 98.81 71 TRP A CA 1
ATOM 562 C C . TRP A 1 71 ? -3.612 -0.261 2.499 1.00 98.81 71 TRP A C 1
ATOM 564 O O . TRP A 1 71 ? -3.812 -1.473 2.523 1.00 98.81 71 TRP A O 1
ATOM 574 N N . SER A 1 72 ? -3.509 0.435 1.368 1.00 98.56 72 SER A N 1
ATOM 575 C CA . SER A 1 72 ? -3.516 -0.176 0.041 1.00 98.56 72 SER A CA 1
ATOM 576 C C . SER A 1 72 ? -2.290 0.214 -0.776 1.00 98.56 72 SER A C 1
ATOM 578 O O . SER A 1 72 ? -1.899 1.376 -0.786 1.00 98.56 72 SER A O 1
ATOM 580 N N . SER A 1 73 ? -1.681 -0.752 -1.461 1.00 96.56 73 SER A N 1
ATOM 581 C CA . SER A 1 73 ? -0.529 -0.556 -2.354 1.00 96.56 73 SER A CA 1
ATOM 582 C C . SER A 1 73 ? -0.766 -1.244 -3.713 1.00 96.56 73 SER A C 1
ATOM 584 O O . SER A 1 73 ? -0.013 -2.155 -4.073 1.00 96.56 73 SER A O 1
ATOM 586 N N . PRO A 1 74 ? -1.809 -0.861 -4.481 1.00 94.44 74 PRO A N 1
ATOM 587 C CA . PRO A 1 74 ? -2.150 -1.542 -5.726 1.00 94.44 74 PRO A CA 1
ATOM 588 C C . PRO A 1 74 ? -0.965 -1.510 -6.705 1.00 94.44 74 PRO A C 1
ATOM 590 O O . PRO A 1 74 ? -0.380 -0.441 -6.944 1.00 94.44 74 PRO A O 1
ATOM 593 N N . PRO A 1 75 ? -0.570 -2.656 -7.297 1.00 86.06 75 PRO A N 1
ATOM 594 C CA . PRO A 1 75 ? 0.573 -2.721 -8.189 1.00 86.06 75 PRO A CA 1
ATOM 595 C C . PRO A 1 75 ? 0.269 -1.920 -9.451 1.00 86.06 75 PRO A C 1
ATOM 597 O O . PRO A 1 75 ? -0.431 -2.387 -10.343 1.00 86.06 75 PRO A O 1
ATOM 600 N N . CYS A 1 76 ? 0.840 -0.719 -9.560 1.00 82.50 76 CYS A N 1
ATOM 601 C CA . CYS A 1 76 ? 0.544 0.168 -10.679 1.00 82.50 76 CYS A CA 1
ATOM 602 C C . CYS A 1 76 ? 1.771 0.506 -11.540 1.00 82.50 76 CYS A C 1
ATOM 604 O O . CYS A 1 76 ? 2.211 1.661 -11.629 1.00 82.50 76 CYS A O 1
ATOM 606 N N . PRO A 1 77 ? 2.364 -0.494 -12.222 1.00 87.31 77 PRO A N 1
ATOM 607 C CA . PRO A 1 77 ? 3.509 -0.250 -13.085 1.00 87.31 77 PRO A CA 1
ATOM 608 C C . PRO A 1 77 ? 3.140 0.655 -14.268 1.00 87.31 77 PRO A C 1
ATOM 610 O O . PRO A 1 77 ? 4.022 1.322 -14.805 1.00 87.31 77 PRO A O 1
ATOM 613 N N . SER A 1 78 ? 1.866 0.717 -14.666 1.00 92.06 78 SER A N 1
ATOM 614 C CA . SER A 1 78 ? 1.370 1.563 -15.754 1.00 92.06 78 SER A CA 1
ATOM 615 C C . SER A 1 78 ? 1.459 3.060 -15.460 1.00 92.06 78 SER A C 1
ATOM 617 O O . SER A 1 78 ? 1.626 3.804 -16.412 1.00 92.06 78 SER A O 1
ATOM 619 N N . HIS A 1 79 ? 1.461 3.510 -14.199 1.00 93.88 79 HIS A N 1
ATOM 620 C CA . HIS A 1 79 ? 1.665 4.927 -13.856 1.00 93.88 79 HIS A CA 1
ATOM 621 C C . HIS A 1 79 ? 3.133 5.311 -13.664 1.00 93.88 79 HIS A C 1
ATOM 623 O O . HIS A 1 79 ? 3.481 6.473 -13.842 1.00 93.88 79 HIS A O 1
ATOM 629 N N . SER A 1 80 ? 4.009 4.359 -13.331 1.00 92.50 80 SER A N 1
ATOM 630 C CA . SER A 1 80 ? 5.403 4.597 -12.927 1.00 92.50 80 SER A CA 1
ATOM 631 C C . SER A 1 80 ? 6.219 5.466 -13.896 1.00 92.50 80 SER A C 1
ATOM 633 O O . SER A 1 80 ? 6.149 5.285 -15.112 1.00 92.50 80 SER A O 1
ATOM 635 N N . VAL A 1 81 ? 7.116 6.304 -13.358 1.00 91.56 81 VAL A N 1
ATOM 636 C CA . VAL A 1 81 ? 8.141 7.054 -14.120 1.00 91.56 81 VAL A CA 1
ATOM 637 C C . VAL A 1 81 ? 8.955 6.180 -15.090 1.00 91.56 81 VAL A C 1
ATOM 639 O O . VAL A 1 81 ? 9.441 6.653 -16.116 1.00 91.56 81 VAL A O 1
ATOM 642 N N . THR A 1 82 ? 9.067 4.877 -14.806 1.00 90.81 82 THR A N 1
ATOM 643 C CA . THR A 1 82 ? 9.749 3.903 -15.672 1.00 90.81 82 THR A CA 1
ATOM 644 C C . THR A 1 82 ? 9.129 3.794 -17.067 1.00 90.81 82 THR A C 1
ATOM 646 O O . THR A 1 82 ? 9.827 3.404 -18.001 1.00 90.81 82 THR A O 1
ATOM 649 N N . ASN A 1 83 ? 7.868 4.203 -17.256 1.00 93.50 83 ASN A N 1
ATOM 650 C CA . ASN A 1 83 ? 7.225 4.189 -18.569 1.00 93.50 83 ASN A CA 1
ATOM 651 C C . ASN A 1 83 ? 7.887 5.123 -19.586 1.00 93.50 83 ASN A C 1
ATOM 653 O O . ASN A 1 83 ? 7.814 4.815 -20.768 1.00 93.50 83 ASN A O 1
ATOM 657 N N . HIS A 1 84 ? 8.603 6.182 -19.182 1.00 92.06 84 HIS A N 1
ATOM 658 C CA . HIS A 1 84 ? 9.409 6.961 -20.136 1.00 92.06 84 HIS A CA 1
ATOM 659 C C . HIS A 1 84 ? 10.457 6.091 -20.841 1.00 92.06 84 HIS A C 1
ATOM 661 O O . HIS A 1 84 ? 10.635 6.176 -22.053 1.00 92.06 84 HIS A O 1
ATOM 667 N N . PHE A 1 85 ? 11.129 5.224 -20.080 1.00 91.88 85 PHE A N 1
ATOM 668 C CA . PHE A 1 85 ? 12.128 4.301 -20.606 1.00 91.88 85 PHE A CA 1
ATOM 669 C C . PHE A 1 85 ? 11.483 3.126 -21.348 1.00 91.88 85 PHE A C 1
ATOM 671 O O . PHE A 1 85 ? 11.895 2.798 -22.456 1.00 91.88 85 PHE A O 1
ATOM 678 N N . LEU A 1 86 ? 10.447 2.516 -20.766 1.00 92.94 86 LEU A N 1
ATOM 679 C CA . LEU A 1 86 ? 9.776 1.352 -21.351 1.00 92.94 86 LEU A CA 1
ATOM 680 C C . LEU A 1 86 ? 9.070 1.694 -22.673 1.00 92.94 86 LEU A C 1
ATOM 682 O O . LEU A 1 86 ? 9.112 0.898 -23.609 1.00 92.94 86 LEU A O 1
ATOM 686 N N . ASN A 1 87 ? 8.498 2.897 -22.792 1.00 93.62 87 ASN A N 1
ATOM 687 C CA . ASN A 1 87 ? 7.888 3.370 -24.034 1.00 93.62 87 ASN A CA 1
ATOM 688 C C . ASN A 1 87 ? 8.919 3.471 -25.167 1.00 93.62 87 ASN A C 1
ATOM 690 O O . ASN A 1 87 ? 8.658 2.987 -26.267 1.00 93.62 87 ASN A O 1
ATOM 694 N N . ALA A 1 88 ? 10.119 3.989 -24.876 1.00 92.75 88 ALA A N 1
ATOM 695 C CA . ALA A 1 88 ? 11.225 4.030 -25.834 1.00 92.75 88 ALA A CA 1
ATOM 696 C C . ALA A 1 88 ? 11.695 2.627 -26.273 1.00 92.75 88 ALA A C 1
ATOM 698 O O . ALA A 1 88 ? 12.275 2.479 -27.344 1.00 92.75 88 ALA A O 1
ATOM 699 N N . GLN A 1 89 ? 11.416 1.592 -25.475 1.00 95.06 89 GLN A N 1
ATOM 700 C CA . GLN A 1 89 ? 11.661 0.183 -25.806 1.00 95.06 89 GLN A CA 1
ATOM 701 C C . GLN A 1 89 ? 10.463 -0.506 -26.486 1.00 95.06 89 GLN A C 1
ATOM 703 O O . GLN A 1 89 ? 10.470 -1.720 -26.670 1.00 95.06 89 GLN A O 1
ATOM 708 N N . GLY A 1 90 ? 9.416 0.244 -26.847 1.00 95.75 90 GLY A N 1
ATOM 709 C CA . GLY A 1 90 ? 8.226 -0.268 -27.530 1.00 95.75 90 GLY A CA 1
ATOM 710 C C . GLY A 1 90 ? 7.141 -0.837 -26.611 1.00 95.75 90 GLY A C 1
ATOM 711 O O . GLY A 1 90 ? 6.066 -1.193 -27.102 1.00 95.75 90 GLY A O 1
ATOM 712 N N . ILE A 1 91 ? 7.366 -0.874 -25.292 1.00 95.44 91 ILE A N 1
ATOM 713 C CA . ILE A 1 91 ? 6.363 -1.302 -24.311 1.00 95.44 91 ILE A CA 1
ATOM 714 C C . ILE A 1 91 ? 5.371 -0.155 -24.109 1.00 95.44 91 ILE A C 1
ATOM 716 O O . ILE A 1 91 ? 5.661 0.854 -23.463 1.00 95.44 91 ILE A O 1
ATOM 720 N N . ARG A 1 92 ? 4.181 -0.318 -24.686 1.00 92.69 92 ARG A N 1
ATOM 721 C CA . ARG A 1 92 ? 3.096 0.668 -24.682 1.00 92.69 92 ARG A CA 1
ATOM 722 C C . ARG A 1 92 ? 1.903 0.094 -23.931 1.00 92.69 92 ARG A C 1
ATOM 724 O O . ARG A 1 92 ? 1.489 -1.027 -24.205 1.00 92.69 92 ARG A O 1
ATOM 731 N N . ARG A 1 93 ? 1.363 0.860 -22.985 1.00 92.62 93 ARG A N 1
ATOM 732 C CA . ARG A 1 93 ? 0.204 0.481 -22.167 1.00 92.62 93 ARG A CA 1
ATOM 733 C C . ARG A 1 93 ? -0.551 1.722 -21.719 1.00 92.62 93 ARG A C 1
ATOM 735 O O . ARG A 1 93 ? 0.060 2.778 -21.560 1.00 92.62 93 ARG A O 1
ATOM 742 N N . TYR A 1 94 ? -1.855 1.578 -21.514 1.00 94.25 94 TYR A N 1
ATOM 743 C CA . TYR A 1 94 ? -2.657 2.617 -20.883 1.00 94.25 94 TYR A CA 1
ATOM 744 C C . TYR A 1 94 ? -2.368 2.682 -19.377 1.00 94.25 94 TYR A C 1
ATOM 746 O O . TYR A 1 94 ? -2.019 1.655 -18.784 1.00 94.25 94 TYR A O 1
ATOM 754 N N . PRO A 1 95 ? -2.496 3.868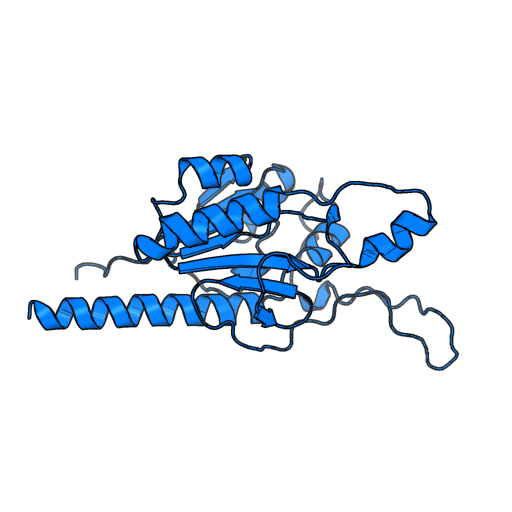 -18.757 1.00 93.81 95 PRO A N 1
ATOM 755 C CA . PRO A 1 95 ? -2.561 3.985 -17.308 1.00 93.81 95 PRO A CA 1
ATOM 756 C C . PRO A 1 95 ? -3.741 3.171 -16.768 1.00 93.81 95 PRO A C 1
ATOM 758 O O . PRO A 1 95 ? -4.833 3.220 -17.333 1.00 93.81 95 PRO A O 1
ATOM 761 N N . ASP A 1 96 ? -3.504 2.412 -15.705 1.00 94.50 96 ASP A N 1
ATOM 762 C CA . ASP A 1 96 ? -4.520 1.543 -15.112 1.00 94.50 96 ASP A CA 1
ATOM 763 C C . ASP A 1 96 ? -5.337 2.335 -14.091 1.00 94.50 96 ASP A C 1
ATOM 765 O O . ASP A 1 96 ? -4.781 2.930 -13.170 1.00 94.50 96 ASP A O 1
ATOM 769 N N . MET A 1 97 ? -6.656 2.344 -14.253 1.00 95.81 97 MET A N 1
ATOM 770 C CA . MET A 1 97 ? -7.542 3.121 -13.395 1.00 95.81 97 MET A CA 1
ATOM 771 C C . MET A 1 97 ? -7.837 2.451 -12.048 1.00 95.81 97 MET A C 1
ATOM 773 O O . MET A 1 97 ? -8.410 3.128 -11.194 1.00 95.81 97 MET A O 1
ATOM 777 N N . ALA A 1 98 ? -7.394 1.208 -11.812 1.00 96.12 98 ALA A N 1
ATOM 778 C CA . ALA A 1 98 ? -7.549 0.515 -10.528 1.00 96.12 98 ALA A CA 1
ATOM 779 C C . ALA A 1 98 ? -7.031 1.346 -9.345 1.00 96.12 98 ALA A C 1
ATOM 781 O O . ALA A 1 98 ? -7.716 1.479 -8.333 1.00 96.12 98 ALA A O 1
ATOM 782 N N . LEU A 1 99 ? -5.884 2.019 -9.510 1.00 97.00 99 LEU A N 1
ATOM 783 C CA . LEU A 1 99 ? -5.348 2.936 -8.497 1.00 97.00 99 LEU A CA 1
ATOM 784 C C . LEU A 1 99 ? -6.377 4.007 -8.099 1.00 97.00 99 LEU A C 1
ATOM 786 O O . LEU A 1 99 ? -6.605 4.249 -6.917 1.00 97.00 99 LEU A O 1
ATOM 790 N N . TYR A 1 100 ? -7.000 4.656 -9.084 1.00 97.88 100 TYR A N 1
ATOM 791 C CA . TYR A 1 100 ? -7.968 5.718 -8.822 1.00 97.88 100 TYR A CA 1
ATOM 792 C C . TYR A 1 100 ? -9.306 5.180 -8.324 1.00 97.88 100 TYR A C 1
ATOM 794 O O . TYR A 1 100 ? -9.930 5.841 -7.501 1.00 97.88 100 TYR A O 1
ATOM 802 N N . GLN A 1 101 ? -9.733 3.996 -8.767 1.00 98.31 101 GLN A N 1
ATOM 803 C CA . GLN A 1 101 ? -10.938 3.343 -8.251 1.00 98.31 101 GLN A CA 1
ATOM 804 C C . GLN A 1 101 ? -10.852 3.160 -6.730 1.00 98.31 101 GLN A C 1
ATOM 806 O O . GLN A 1 101 ? -11.779 3.550 -6.020 1.00 98.31 101 GLN A O 1
ATOM 811 N N . GLU A 1 102 ? -9.718 2.675 -6.217 1.00 98.62 102 GLU A N 1
ATOM 812 C CA . GLU A 1 102 ? -9.520 2.505 -4.772 1.00 98.62 102 GLU A CA 1
ATOM 813 C C . GLU A 1 102 ? -9.452 3.837 -4.022 1.00 98.62 102 GLU A C 1
ATOM 815 O O . GLU A 1 102 ? -10.080 3.982 -2.973 1.00 98.62 102 GLU A O 1
ATOM 820 N N . ILE A 1 103 ? -8.735 4.831 -4.565 1.00 98.56 103 ILE A N 1
ATOM 821 C CA . ILE A 1 103 ? -8.650 6.170 -3.958 1.00 98.56 103 ILE A CA 1
ATOM 822 C C . ILE A 1 103 ? -10.050 6.777 -3.818 1.00 98.56 103 ILE A C 1
ATOM 824 O O . ILE A 1 103 ? -10.404 7.241 -2.739 1.00 98.56 103 ILE A O 1
ATOM 828 N N . ILE A 1 104 ? -10.850 6.738 -4.886 1.00 98.62 104 ILE A N 1
ATOM 829 C CA . ILE A 1 104 ? -12.194 7.327 -4.943 1.00 98.62 104 ILE A CA 1
ATOM 830 C C . ILE A 1 104 ? -13.145 6.609 -3.976 1.00 98.62 104 ILE A C 1
ATOM 832 O O . ILE A 1 104 ? -13.888 7.273 -3.250 1.00 98.62 104 ILE A O 1
ATOM 836 N N . LEU A 1 105 ? -13.113 5.270 -3.928 1.00 98.69 105 LEU A N 1
ATOM 837 C CA . LEU A 1 105 ? -13.920 4.483 -2.989 1.00 98.69 105 LEU A CA 1
ATOM 838 C C . LEU A 1 105 ? -13.603 4.876 -1.536 1.00 98.69 105 LEU A C 1
ATOM 840 O O . LEU A 1 105 ? -14.498 5.212 -0.754 1.00 98.69 105 LEU A O 1
ATOM 844 N N . LEU A 1 106 ? -12.316 4.876 -1.185 1.00 98.75 106 LEU A N 1
ATOM 845 C CA . LEU A 1 106 ? -11.863 5.161 0.172 1.00 98.75 106 LEU A CA 1
ATOM 846 C C . LEU A 1 106 ? -12.118 6.621 0.574 1.00 98.75 106 LEU A C 1
ATOM 848 O O . LEU A 1 106 ? -12.548 6.891 1.697 1.00 98.75 106 LEU A O 1
ATOM 852 N N . GLU A 1 107 ? -11.915 7.569 -0.339 1.00 98.19 107 GLU A N 1
ATOM 853 C CA . GLU A 1 107 ? -12.153 8.993 -0.099 1.00 98.19 107 GLU A CA 1
ATOM 854 C C . GLU A 1 107 ? -13.637 9.299 0.136 1.00 98.19 107 GLU A C 1
ATOM 856 O O . GLU A 1 107 ? -13.994 10.041 1.056 1.00 98.19 107 GLU A O 1
ATOM 861 N N . HIS A 1 108 ? -14.526 8.729 -0.679 1.00 97.06 108 HIS A N 1
ATOM 862 C CA . HIS A 1 108 ? -15.932 9.121 -0.663 1.00 97.06 108 HIS A CA 1
ATOM 863 C C . HIS A 1 108 ? -16.819 8.305 0.263 1.00 97.06 108 HIS A C 1
ATOM 865 O O . HIS A 1 108 ? -17.845 8.843 0.690 1.00 97.06 108 HIS A O 1
ATOM 871 N N . PHE A 1 109 ? -16.456 7.063 0.578 1.00 98.19 109 PHE A N 1
ATOM 872 C CA . PHE A 1 109 ? -17.290 6.185 1.397 1.00 98.19 109 PHE A CA 1
ATOM 873 C C . PHE A 1 109 ? -16.615 5.853 2.723 1.00 98.19 109 PHE A C 1
ATOM 875 O O . PHE A 1 109 ? -17.171 6.152 3.779 1.00 98.19 109 PHE A O 1
ATOM 882 N N . PHE A 1 110 ? -15.389 5.334 2.687 1.00 98.25 110 PHE A N 1
ATOM 883 C CA . PHE A 1 110 ? -14.700 4.907 3.903 1.00 98.25 110 PHE A CA 1
ATOM 884 C C . PHE A 1 110 ? -14.342 6.073 4.836 1.00 98.25 110 PHE A C 1
ATOM 886 O O . PHE A 1 110 ? -14.675 6.066 6.022 1.00 98.25 110 PHE A O 1
ATOM 893 N N . ALA A 1 111 ? -13.719 7.127 4.302 1.00 97.00 111 ALA A N 1
ATOM 894 C CA . ALA A 1 111 ? -13.320 8.289 5.092 1.00 97.00 111 ALA A CA 1
ATOM 895 C C . ALA A 1 111 ? -14.511 9.044 5.688 1.00 97.00 111 ALA A C 1
ATOM 897 O O . ALA A 1 111 ? -14.417 9.532 6.816 1.00 97.00 111 ALA A O 1
ATOM 898 N N . LYS A 1 112 ? -15.638 9.111 4.966 1.00 93.62 112 LYS A N 1
ATOM 899 C CA . LYS A 1 112 ? -16.879 9.707 5.483 1.00 93.62 112 LYS A CA 1
ATOM 900 C C . LYS A 1 112 ? -17.471 8.903 6.641 1.00 93.62 112 LYS A C 1
ATOM 902 O O . LYS A 1 112 ? -18.074 9.500 7.525 1.00 93.62 112 LYS A O 1
ATOM 907 N N . GLY A 1 113 ? -17.248 7.587 6.669 1.00 91.00 113 GLY A N 1
ATOM 908 C CA . GLY A 1 113 ? -17.579 6.711 7.797 1.00 91.00 113 GLY A CA 1
ATOM 909 C C . GLY A 1 113 ? -16.646 6.851 9.009 1.00 91.00 113 GLY A C 1
ATOM 910 O O . GLY A 1 113 ? -16.841 6.167 10.006 1.00 91.00 113 GLY A O 1
ATOM 911 N N . GLY A 1 114 ? -15.635 7.726 8.951 1.00 93.00 114 GLY A N 1
ATOM 912 C CA . GLY A 1 114 ? -14.679 7.956 10.039 1.00 93.00 114 GLY A CA 1
ATOM 913 C C . GLY A 1 114 ? -13.385 7.144 9.932 1.00 93.00 114 GLY A C 1
ATOM 914 O O . GLY A 1 114 ? -12.420 7.461 10.637 1.00 93.00 114 GLY A O 1
ATOM 915 N N . GLY A 1 115 ? -13.316 6.186 9.003 1.00 96.25 115 GLY A N 1
ATOM 916 C CA . GLY A 1 115 ? -12.132 5.373 8.738 1.00 96.25 115 GLY A CA 1
ATOM 917 C C . GLY A 1 115 ? -10.914 6.199 8.311 1.00 96.25 115 GLY A C 1
ATOM 918 O O . GLY A 1 115 ? -11.026 7.338 7.835 1.00 96.25 115 GLY A O 1
ATOM 919 N N . LYS A 1 116 ? -9.713 5.656 8.512 1.00 98.12 116 LYS A N 1
ATOM 920 C CA . LYS A 1 116 ? -8.453 6.271 8.061 1.00 98.12 116 LYS A CA 1
ATOM 921 C C . LYS A 1 116 ? -7.809 5.401 7.005 1.00 98.12 116 LYS A C 1
ATOM 923 O O . LYS A 1 116 ? -7.671 4.205 7.207 1.00 98.12 116 LYS A O 1
ATOM 928 N N . TYR A 1 117 ? -7.394 5.982 5.890 1.00 98.75 117 TYR A N 1
ATOM 929 C CA . TYR A 1 117 ? -6.786 5.191 4.829 1.00 98.75 117 TYR A CA 1
ATOM 930 C C . TYR A 1 117 ? -5.527 5.827 4.277 1.00 98.75 117 TYR A C 1
ATOM 932 O O . TYR A 1 117 ? -5.331 7.041 4.357 1.00 98.75 117 TYR A O 1
ATOM 940 N N . VAL A 1 118 ? -4.701 4.983 3.678 1.00 98.69 118 VAL A N 1
ATOM 941 C CA . VAL A 1 118 ? -3.603 5.380 2.814 1.00 98.69 118 VAL A CA 1
ATOM 942 C C . VAL A 1 118 ? -3.573 4.466 1.593 1.00 98.69 118 VAL A C 1
ATOM 944 O O . VAL A 1 118 ? -3.581 3.247 1.726 1.00 98.69 118 VAL A O 1
ATOM 947 N N . VAL A 1 119 ? -3.527 5.061 0.406 1.00 98.56 119 VAL A N 1
ATOM 948 C CA . VAL A 1 119 ? -3.184 4.378 -0.844 1.00 98.56 119 VAL A CA 1
ATOM 949 C C . VAL A 1 119 ? -1.779 4.816 -1.232 1.00 98.56 119 VAL A C 1
ATOM 951 O O . VAL A 1 119 ? -1.515 6.014 -1.332 1.00 98.56 119 VAL A O 1
ATOM 954 N N . GLU A 1 120 ? -0.864 3.876 -1.415 1.00 96.44 120 GLU A N 1
ATOM 955 C CA . GLU A 1 120 ? 0.530 4.111 -1.778 1.00 96.44 120 GLU A CA 1
ATOM 956 C C . GLU A 1 120 ? 0.791 3.683 -3.224 1.00 96.44 120 GLU A C 1
ATOM 958 O O . GLU A 1 120 ? 0.266 2.683 -3.713 1.00 96.44 120 GLU A O 1
ATOM 963 N N . SER A 1 121 ? 1.606 4.464 -3.930 1.00 94.19 121 SER A N 1
ATOM 964 C CA . SER A 1 121 ? 2.123 4.072 -5.236 1.00 94.19 121 SER A CA 1
ATOM 965 C C . SER A 1 121 ? 3.468 4.731 -5.531 1.00 94.19 121 SER A C 1
ATOM 967 O O . SER A 1 121 ? 3.847 5.760 -4.963 1.00 94.19 121 SER A O 1
ATOM 969 N N . VAL A 1 122 ? 4.194 4.185 -6.503 1.00 89.19 122 VAL A N 1
ATOM 970 C CA . VAL A 1 122 ? 5.415 4.807 -7.026 1.00 89.19 122 VAL A CA 1
ATOM 971 C C . VAL A 1 122 ? 5.111 6.118 -7.752 1.00 89.19 122 VAL A C 1
ATOM 973 O O . VAL A 1 122 ? 4.041 6.304 -8.328 1.00 89.19 122 VAL A O 1
ATOM 976 N N . ARG A 1 123 ? 6.086 7.037 -7.779 1.00 90.75 123 ARG A N 1
ATOM 977 C CA . ARG A 1 123 ? 5.937 8.297 -8.521 1.00 90.75 123 ARG A CA 1
ATOM 978 C C . ARG A 1 123 ? 5.676 8.047 -10.006 1.00 90.75 123 ARG A C 1
ATOM 980 O O . ARG A 1 123 ? 6.377 7.257 -10.651 1.00 90.75 123 ARG A O 1
ATOM 987 N N . GLY A 1 124 ? 4.672 8.748 -10.523 1.00 92.00 124 GLY A N 1
ATOM 988 C CA . GLY A 1 124 ? 4.219 8.596 -11.895 1.00 92.00 124 GLY A CA 1
ATOM 989 C C . GLY A 1 124 ? 5.011 9.407 -12.926 1.00 92.00 124 GLY A C 1
ATOM 990 O O . GLY A 1 124 ? 5.770 10.305 -12.567 1.00 92.00 124 GLY A O 1
ATOM 991 N N . TYR A 1 125 ? 4.836 9.088 -14.213 1.00 94.44 125 TYR A N 1
ATOM 992 C CA . TYR A 1 125 ? 5.416 9.844 -15.343 1.00 94.44 125 TYR A CA 1
ATOM 993 C C . TYR A 1 125 ? 4.562 11.046 -15.793 1.00 94.44 125 TYR A C 1
ATOM 995 O O . TYR A 1 125 ? 4.965 11.803 -16.672 1.00 94.44 125 TYR A O 1
ATOM 1003 N N . HIS A 1 126 ? 3.367 11.205 -15.227 1.00 94.19 126 HIS A N 1
ATOM 1004 C CA . HIS A 1 126 ? 2.426 12.279 -15.532 1.00 94.19 126 HIS A CA 1
ATOM 1005 C C . HIS A 1 126 ? 1.896 12.902 -14.238 1.00 94.19 126 HIS A C 1
ATOM 1007 O O . HIS A 1 126 ? 2.013 12.311 -13.161 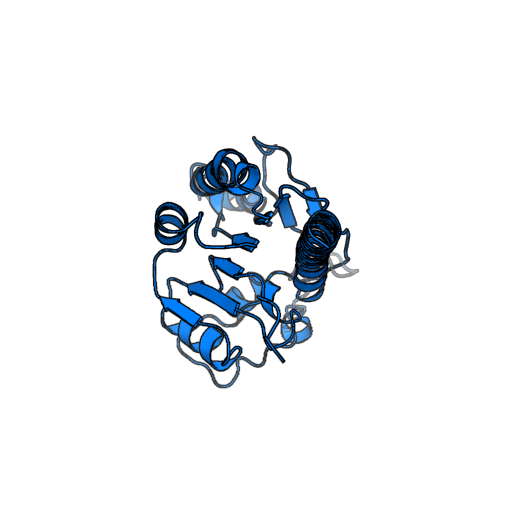1.00 94.19 126 HIS A O 1
ATOM 1013 N N . THR A 1 127 ? 1.282 14.081 -14.343 1.00 96.06 127 THR A N 1
ATOM 1014 C CA . THR A 1 127 ? 0.580 14.710 -13.219 1.00 96.06 127 THR A CA 1
ATOM 1015 C C . THR A 1 127 ? -0.548 13.789 -12.733 1.00 96.06 127 THR A C 1
ATOM 1017 O O . THR A 1 127 ? -1.365 13.368 -13.560 1.00 96.06 127 THR A O 1
ATOM 1020 N N . PRO A 1 128 ? -0.606 13.439 -11.435 1.00 96.00 128 PRO A N 1
ATOM 1021 C CA . PRO A 1 128 ? -1.702 12.646 -10.882 1.00 96.00 128 PRO A CA 1
ATOM 1022 C C . PRO A 1 128 ? -3.061 13.339 -11.039 1.00 96.00 128 PRO A C 1
ATOM 1024 O O . PRO A 1 128 ? -3.141 14.559 -10.914 1.00 96.00 128 PRO A O 1
ATOM 1027 N N . LEU A 1 129 ? -4.127 12.565 -11.275 1.00 96.88 129 LEU A N 1
ATOM 1028 C CA . LEU A 1 129 ? -5.490 13.106 -11.414 1.00 96.88 129 LEU A CA 1
ATOM 1029 C C . LEU A 1 129 ? -6.039 13.628 -10.081 1.00 96.88 129 LEU A C 1
ATOM 1031 O O . LEU A 1 129 ? -6.754 14.623 -10.048 1.00 96.88 129 LEU A O 1
ATOM 1035 N N . ILE A 1 130 ? -5.667 12.959 -8.989 1.00 97.69 130 ILE A N 1
ATOM 1036 C CA . ILE A 1 130 ? -5.948 13.370 -7.613 1.00 97.69 130 ILE A CA 1
ATOM 1037 C C . ILE A 1 130 ? -4.594 13.705 -6.971 1.00 97.69 130 ILE A C 1
ATOM 1039 O O . ILE A 1 130 ? -3.691 12.864 -7.042 1.00 97.69 130 ILE A O 1
ATOM 1043 N N . PRO A 1 131 ? -4.397 14.894 -6.373 1.00 97.56 131 PRO A N 1
ATOM 1044 C CA . PRO A 1 131 ? -3.112 15.275 -5.789 1.00 97.56 131 PRO A CA 1
ATOM 1045 C C . PRO A 1 131 ? -2.687 14.360 -4.622 1.00 97.56 131 PRO A C 1
ATOM 1047 O O . PRO A 1 131 ? -3.432 14.236 -3.650 1.00 97.56 131 PRO A O 1
ATOM 1050 N N . PRO A 1 132 ? -1.491 13.744 -4.670 1.00 97.56 132 PRO A N 1
ATOM 1051 C CA . PRO A 1 132 ? -0.967 12.952 -3.565 1.00 97.56 132 PRO A CA 1
ATOM 1052 C C . PRO A 1 132 ? -0.157 13.799 -2.577 1.00 97.56 132 PRO A C 1
ATOM 1054 O O . PRO A 1 132 ? 0.340 14.884 -2.883 1.00 97.56 132 PRO A O 1
ATOM 1057 N N . GLN A 1 133 ? 0.083 13.227 -1.404 1.00 97.81 133 GLN A N 1
ATOM 1058 C CA . GLN A 1 133 ? 1.171 13.595 -0.505 1.00 97.81 133 GLN A CA 1
ATOM 1059 C C . GLN A 1 133 ? 2.434 12.783 -0.848 1.00 97.81 133 GLN A C 1
ATOM 1061 O O . GLN A 1 133 ? 2.374 11.763 -1.535 1.00 97.81 133 GLN A O 1
ATOM 1066 N N . THR A 1 134 ? 3.603 13.221 -0.377 1.00 94.25 134 THR A N 1
ATOM 1067 C CA . THR A 1 134 ? 4.889 12.568 -0.681 1.00 94.25 134 THR A CA 1
ATOM 1068 C C . THR A 1 134 ? 5.661 12.229 0.581 1.00 94.25 134 THR A C 1
ATOM 1070 O O . THR A 1 134 ? 5.825 13.086 1.446 1.00 94.25 134 THR A O 1
ATOM 1073 N N . SER A 1 135 ? 6.232 11.027 0.628 1.00 92.56 135 SER A N 1
ATOM 1074 C CA . SER A 1 135 ? 7.232 10.638 1.625 1.00 92.56 135 SER A CA 1
ATOM 1075 C C . SER A 1 135 ? 8.229 9.677 0.980 1.00 92.56 135 SER A C 1
ATOM 1077 O O . SER A 1 135 ? 7.851 8.772 0.231 1.00 92.56 135 SER A O 1
ATOM 1079 N N . GLY A 1 136 ? 9.527 9.927 1.151 1.00 87.38 136 GLY A N 1
ATOM 1080 C CA . GLY A 1 136 ? 10.561 9.249 0.369 1.00 87.38 136 GLY A CA 1
ATOM 1081 C C . GLY A 1 136 ? 10.293 9.278 -1.149 1.00 87.38 136 GLY A C 1
ATOM 1082 O O . GLY A 1 136 ? 10.089 10.334 -1.759 1.00 87.38 136 GLY A O 1
ATOM 1083 N N . ARG A 1 137 ? 10.304 8.095 -1.775 1.00 84.81 137 ARG A N 1
ATOM 1084 C CA . ARG A 1 137 ? 10.171 7.903 -3.233 1.00 84.81 137 ARG A CA 1
ATOM 1085 C C . ARG A 1 137 ? 8.744 7.615 -3.723 1.00 84.81 137 ARG A C 1
ATOM 1087 O O . ARG A 1 137 ? 8.583 7.335 -4.909 1.00 84.81 137 ARG A O 1
ATOM 1094 N N . HIS A 1 138 ? 7.744 7.676 -2.846 1.00 90.69 138 HIS A N 1
ATOM 1095 C CA . HIS A 1 138 ? 6.369 7.262 -3.145 1.00 90.69 138 HIS A CA 1
ATOM 1096 C C . HIS A 1 138 ? 5.379 8.431 -3.071 1.00 90.69 138 HIS A C 1
ATOM 1098 O O . HIS A 1 138 ? 5.656 9.478 -2.470 1.00 90.69 138 HIS A O 1
ATOM 1104 N N . TYR A 1 139 ? 4.243 8.230 -3.729 1.00 95.38 139 TYR A N 1
ATOM 1105 C CA . TYR A 1 139 ? 3.020 8.999 -3.576 1.00 95.38 139 TYR A CA 1
ATOM 1106 C C . TYR A 1 139 ? 2.082 8.298 -2.601 1.00 95.38 139 TYR A C 1
ATOM 1108 O O . TYR A 1 139 ? 2.033 7.072 -2.551 1.00 95.38 139 TYR A O 1
ATOM 1116 N N . PHE A 1 140 ? 1.347 9.106 -1.843 1.00 97.62 140 PHE A N 1
ATOM 1117 C CA . PHE A 1 140 ? 0.384 8.655 -0.853 1.00 97.62 140 PHE A CA 1
ATOM 1118 C C . PHE A 1 140 ? -0.905 9.468 -0.963 1.00 97.62 140 PHE A C 1
ATOM 1120 O O . PHE A 1 140 ? -0.873 10.693 -0.842 1.00 97.62 140 PHE A O 1
ATOM 1127 N N . TRP A 1 141 ? -2.041 8.802 -1.125 1.00 98.56 141 TRP A N 1
ATOM 1128 C CA . TRP A 1 141 ? -3.369 9.399 -0.996 1.00 98.56 141 TRP A CA 1
ATOM 1129 C C . TRP A 1 141 ? -3.951 8.973 0.340 1.00 98.56 141 TRP A C 1
ATOM 1131 O O . TRP A 1 141 ? -4.149 7.788 0.575 1.00 98.56 141 TRP A O 1
ATOM 1141 N N . ALA A 1 142 ? -4.179 9.929 1.231 1.00 98.50 142 ALA A N 1
ATOM 1142 C CA . ALA A 1 142 ? -4.659 9.661 2.579 1.00 98.50 142 ALA A CA 1
ATOM 1143 C C . ALA A 1 142 ? -5.532 10.811 3.071 1.00 98.50 142 ALA A C 1
ATOM 1145 O O . ALA A 1 142 ? -5.265 11.972 2.754 1.00 98.50 142 ALA A O 1
ATOM 1146 N N . ASN A 1 143 ? -6.513 10.495 3.917 1.00 98.19 143 ASN A N 1
ATOM 1147 C CA . ASN A 1 143 ? -7.388 11.477 4.568 1.00 98.19 143 ASN A CA 1
ATOM 1148 C C . ASN A 1 143 ? -6.794 12.072 5.861 1.00 98.19 143 ASN A C 1
ATOM 1150 O O . ASN A 1 143 ? -7.512 12.629 6.690 1.00 98.19 143 ASN A O 1
ATOM 1154 N N . PHE A 1 144 ? -5.482 11.946 6.046 1.00 98.19 144 PHE A N 1
ATOM 1155 C CA . PHE A 1 144 ? -4.714 12.540 7.136 1.00 98.19 144 PHE A CA 1
ATOM 1156 C C . PHE A 1 144 ? -3.328 12.957 6.636 1.00 98.19 144 PHE A C 1
ATOM 1158 O O . PHE A 1 144 ? -2.902 12.586 5.540 1.00 98.19 144 PHE A O 1
ATOM 1165 N N . LYS A 1 145 ? -2.610 13.760 7.425 1.00 98.12 145 LYS A N 1
ATOM 1166 C CA . LYS A 1 145 ? -1.283 14.252 7.044 1.00 98.12 145 LYS A CA 1
ATOM 1167 C C . LYS A 1 145 ? -0.264 13.108 7.041 1.00 98.12 145 LYS A C 1
ATOM 1169 O O . LYS A 1 145 ? -0.045 12.473 8.068 1.00 98.12 145 LYS A O 1
ATOM 1174 N N . ILE A 1 146 ? 0.396 12.895 5.907 1.00 97.88 146 ILE A N 1
ATOM 1175 C CA . ILE A 1 146 ? 1.480 11.922 5.764 1.00 97.88 146 ILE A CA 1
ATOM 1176 C C . ILE A 1 146 ? 2.778 12.513 6.333 1.00 97.88 146 ILE A C 1
ATOM 1178 O O . ILE A 1 146 ? 3.187 13.598 5.903 1.00 97.88 146 ILE A O 1
ATOM 1182 N N . PRO A 1 147 ? 3.451 11.822 7.272 1.00 96.69 147 PRO A N 1
ATOM 1183 C CA . PRO A 1 147 ? 4.754 12.249 7.769 1.00 96.69 147 PRO A CA 1
ATOM 1184 C C . PRO A 1 147 ? 5.839 12.168 6.690 1.00 96.69 147 PRO A C 1
ATOM 1186 O O . PRO A 1 147 ? 5.953 11.171 5.969 1.00 96.69 147 PRO A O 1
ATOM 1189 N N . THR A 1 148 ? 6.685 13.195 6.615 1.00 94.50 148 THR A N 1
ATOM 1190 C CA . THR A 1 148 ? 7.873 13.193 5.754 1.00 94.50 148 THR A CA 1
ATOM 1191 C C . THR A 1 148 ? 9.009 12.465 6.462 1.00 94.50 148 THR A C 1
ATOM 1193 O O . THR A 1 148 ? 9.574 12.980 7.423 1.00 94.50 148 THR A O 1
ATOM 1196 N N . VAL A 1 149 ? 9.353 11.276 5.975 1.00 91.75 149 VAL A N 1
ATOM 1197 C CA . VAL A 1 149 ? 10.442 10.453 6.510 1.00 91.75 149 VAL A CA 1
ATOM 1198 C C . VAL A 1 149 ? 11.382 10.093 5.368 1.00 91.75 149 VAL A C 1
ATOM 1200 O O . VAL A 1 149 ? 10.945 9.772 4.256 1.00 91.75 149 VAL A O 1
ATOM 1203 N N . GLU A 1 150 ? 12.687 10.155 5.624 1.00 82.62 150 GLU A N 1
ATOM 1204 C CA . GLU A 1 150 ? 13.659 9.579 4.701 1.00 82.62 150 GLU A CA 1
ATOM 1205 C C . GLU A 1 150 ? 13.582 8.051 4.790 1.00 82.62 150 GLU A C 1
ATOM 1207 O O . GLU A 1 150 ? 13.844 7.461 5.832 1.00 82.62 150 GLU A O 1
ATOM 1212 N N . GLY A 1 151 ? 13.182 7.406 3.695 1.00 79.81 151 GLY A N 1
ATOM 1213 C CA . GLY A 1 151 ? 13.179 5.948 3.594 1.00 79.81 151 GLY A CA 1
ATOM 1214 C C . GLY A 1 151 ? 14.526 5.385 3.144 1.00 79.81 151 GLY A C 1
ATOM 1215 O O . GLY A 1 151 ? 15.393 6.099 2.628 1.00 79.81 151 GLY A O 1
ATOM 1216 N N . VAL A 1 152 ? 14.667 4.064 3.253 1.00 79.38 152 VAL A N 1
ATOM 1217 C CA . VAL A 1 152 ? 15.795 3.316 2.686 1.00 79.38 152 VAL A CA 1
ATOM 1218 C C . VAL A 1 152 ? 15.949 3.623 1.192 1.00 79.38 152 VAL A C 1
ATOM 1220 O O . VAL A 1 152 ? 15.026 3.454 0.389 1.00 79.38 152 VAL A O 1
ATOM 1223 N N . LYS A 1 153 ? 17.153 4.043 0.792 1.00 76.06 153 LYS A N 1
ATOM 1224 C CA . LYS A 1 153 ? 17.495 4.282 -0.616 1.00 76.06 153 LYS A CA 1
ATOM 1225 C C . LYS A 1 153 ? 17.722 2.946 -1.322 1.00 76.06 153 LYS A C 1
ATOM 1227 O O . LYS A 1 153 ? 18.784 2.339 -1.189 1.00 76.06 153 LYS A O 1
ATOM 1232 N N . ILE A 1 154 ? 16.720 2.511 -2.084 1.00 71.56 154 ILE A N 1
ATOM 1233 C CA . ILE A 1 154 ? 16.747 1.282 -2.885 1.00 71.56 154 ILE A CA 1
ATOM 1234 C C . ILE A 1 154 ? 16.894 1.646 -4.364 1.00 71.56 154 ILE A C 1
ATOM 1236 O O . ILE A 1 154 ? 16.087 2.393 -4.912 1.00 71.56 154 ILE A O 1
ATOM 1240 N N . GLY A 1 155 ? 17.918 1.105 -5.026 1.00 63.31 155 GLY A N 1
ATOM 1241 C CA . GLY A 1 155 ? 18.112 1.257 -6.468 1.00 63.31 155 GLY A CA 1
ATOM 1242 C C . GLY A 1 155 ? 19.527 0.902 -6.925 1.00 63.31 155 GLY A C 1
ATOM 1243 O O . GLY A 1 155 ? 20.464 0.926 -6.133 1.00 63.31 155 GLY A O 1
ATOM 1244 N N . ARG A 1 156 ? 19.676 0.593 -8.220 1.00 55.53 156 ARG A N 1
ATOM 1245 C CA . ARG A 1 156 ? 20.979 0.381 -8.891 1.00 55.53 156 ARG A CA 1
ATOM 1246 C C . ARG A 1 156 ? 21.585 1.665 -9.473 1.00 55.53 156 ARG A C 1
ATOM 1248 O O . ARG A 1 156 ? 22.630 1.639 -10.106 1.00 55.53 156 ARG A O 1
ATOM 1255 N N . MET A 1 157 ? 20.918 2.801 -9.303 1.00 47.31 157 MET A N 1
ATOM 1256 C CA . MET A 1 157 ? 21.232 4.030 -10.031 1.00 47.31 157 MET A CA 1
ATOM 1257 C C . MET A 1 157 ? 21.965 5.031 -9.137 1.00 47.31 157 MET A C 1
ATOM 1259 O O . MET A 1 157 ? 21.422 6.069 -8.772 1.00 47.31 157 MET A O 1
ATOM 1263 N N . ALA A 1 158 ? 23.218 4.733 -8.803 1.00 44.62 158 ALA A N 1
ATOM 1264 C CA . ALA A 1 158 ? 24.187 5.778 -8.498 1.00 44.62 158 ALA A CA 1
ATOM 1265 C C . ALA A 1 158 ? 25.146 5.861 -9.688 1.00 44.62 158 ALA A C 1
ATOM 1267 O O . ALA A 1 158 ? 25.743 4.852 -10.064 1.00 44.62 158 ALA A O 1
ATOM 1268 N N . LYS A 1 159 ? 25.290 7.049 -10.293 1.00 45.56 159 LYS A N 1
ATOM 1269 C CA . LYS A 1 159 ? 26.428 7.301 -11.184 1.00 45.56 159 LYS A CA 1
ATOM 1270 C C . LYS A 1 159 ? 27.692 7.058 -10.362 1.00 45.56 159 LYS A C 1
ATOM 1272 O O . LYS A 1 159 ? 27.830 7.632 -9.278 1.00 45.56 159 LYS A O 1
ATOM 1277 N N . LEU A 1 160 ? 28.584 6.198 -10.839 1.00 52.28 160 LEU A N 1
ATOM 1278 C CA . LEU A 1 160 ? 29.932 6.177 -10.294 1.00 52.28 160 LEU A CA 1
ATOM 1279 C C . LEU A 1 160 ? 30.603 7.521 -10.611 1.00 52.28 160 LEU A C 1
ATOM 1281 O O . LEU A 1 160 ? 30.197 8.238 -11.531 1.00 52.28 160 LEU A O 1
ATOM 1285 N N . LYS A 1 161 ? 31.615 7.888 -9.819 1.00 51.41 161 LYS A N 1
ATOM 1286 C CA . LYS A 1 161 ? 32.355 9.153 -9.979 1.00 51.41 161 LYS A CA 1
ATOM 1287 C C . LYS A 1 161 ? 33.020 9.298 -11.360 1.00 51.41 161 LYS A C 1
ATOM 1289 O O . LYS A 1 161 ? 33.355 10.411 -11.739 1.00 51.41 161 LYS A O 1
ATOM 1294 N N . ASP A 1 162 ? 33.183 8.202 -12.094 1.00 59.25 162 ASP A N 1
ATOM 1295 C CA . ASP A 1 162 ? 33.786 8.110 -13.429 1.00 59.25 162 ASP A CA 1
ATOM 1296 C C . ASP A 1 162 ? 32.758 8.161 -14.582 1.00 59.25 162 ASP A C 1
ATOM 1298 O O . ASP A 1 162 ? 33.130 8.057 -15.746 1.00 59.25 162 ASP A O 1
ATOM 1302 N N . GLY A 1 163 ? 31.462 8.312 -14.285 1.00 51.34 163 GLY A N 1
ATOM 1303 C CA . GLY A 1 163 ? 30.402 8.315 -15.297 1.00 51.34 163 GLY A CA 1
ATOM 1304 C C . GLY A 1 163 ? 29.924 6.925 -15.732 1.00 51.34 163 GLY A C 1
ATOM 1305 O O . GLY A 1 163 ? 28.926 6.842 -16.453 1.00 51.34 163 GLY A O 1
ATOM 1306 N N . ASN A 1 164 ? 30.539 5.843 -15.246 1.00 50.31 164 ASN A N 1
ATOM 1307 C CA . ASN A 1 164 ? 30.054 4.485 -15.470 1.00 50.31 164 ASN A CA 1
ATOM 1308 C C . ASN A 1 164 ? 28.856 4.159 -14.561 1.00 50.31 164 ASN A C 1
ATOM 1310 O O . ASN A 1 164 ? 28.657 4.731 -13.481 1.00 50.31 164 ASN A O 1
ATOM 1314 N N . ARG A 1 165 ? 28.026 3.204 -14.996 1.00 51.47 165 ARG A N 1
ATOM 1315 C CA . ARG A 1 165 ? 27.039 2.563 -14.117 1.00 51.47 165 ARG A CA 1
ATOM 1316 C C . ARG A 1 165 ? 27.770 1.482 -13.333 1.00 51.47 165 ARG A C 1
ATOM 1318 O O . ARG A 1 165 ? 28.239 0.518 -13.919 1.00 51.47 165 ARG A O 1
ATOM 1325 N N . GLY A 1 166 ? 27.899 1.666 -12.026 1.00 48.00 166 GLY A N 1
ATOM 1326 C CA . GLY A 1 166 ? 28.507 0.657 -11.168 1.00 48.00 166 GLY A CA 1
ATOM 1327 C C . GLY A 1 166 ? 27.525 -0.448 -10.831 1.00 48.00 166 GLY A C 1
ATOM 1328 O O . GLY A 1 166 ? 26.386 -0.160 -10.462 1.00 48.00 166 GLY A O 1
ATOM 1329 N N . ASP A 1 167 ? 27.996 -1.692 -10.857 1.00 49.59 167 ASP A N 1
ATOM 1330 C CA . ASP A 1 167 ? 27.321 -2.840 -10.252 1.00 49.59 167 ASP A CA 1
ATOM 1331 C C . ASP A 1 167 ? 27.387 -2.740 -8.720 1.00 49.59 167 ASP A C 1
ATOM 1333 O O . ASP A 1 167 ? 28.050 -3.520 -8.037 1.00 49.59 167 ASP A O 1
ATOM 1337 N N . LYS A 1 168 ? 26.724 -1.741 -8.127 1.00 52.09 168 LYS A N 1
ATOM 1338 C CA . LYS A 1 168 ? 26.471 -1.788 -6.685 1.00 52.09 168 LYS A CA 1
ATOM 1339 C C . LYS A 1 168 ? 25.315 -2.741 -6.422 1.00 52.09 168 LYS A C 1
ATOM 1341 O O . LYS A 1 168 ? 24.229 -2.583 -6.985 1.00 52.09 168 LYS A O 1
ATOM 1346 N N . LYS A 1 169 ? 25.562 -3.698 -5.517 1.00 54.12 169 LYS A N 1
ATOM 1347 C CA . LYS A 1 169 ? 24.529 -4.507 -4.866 1.00 54.12 169 LYS A CA 1
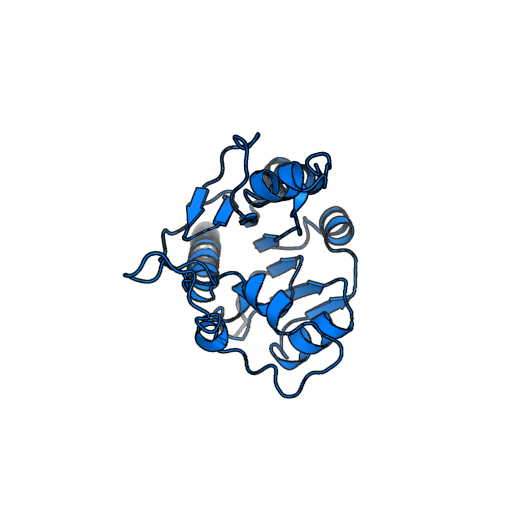ATOM 1348 C C . LYS A 1 169 ? 23.377 -3.595 -4.465 1.00 54.12 169 LYS A C 1
ATOM 1350 O O . LYS A 1 169 ? 23.571 -2.563 -3.823 1.00 54.12 169 LYS A O 1
ATOM 1355 N N . ASN A 1 170 ? 22.186 -3.987 -4.888 1.00 64.00 170 ASN A N 1
ATOM 1356 C CA . ASN A 1 170 ? 20.933 -3.405 -4.451 1.00 64.00 170 ASN A CA 1
ATOM 1357 C C . ASN A 1 170 ? 20.985 -3.303 -2.910 1.00 64.00 170 ASN A C 1
ATOM 1359 O O . ASN A 1 170 ? 21.261 -4.312 -2.267 1.00 64.00 170 ASN A O 1
ATOM 1363 N N . ASN A 1 171 ? 20.736 -2.135 -2.308 1.00 76.69 171 ASN A N 1
ATOM 1364 C CA . ASN A 1 171 ? 20.728 -1.974 -0.842 1.00 76.69 171 ASN A CA 1
ATOM 1365 C C . ASN A 1 171 ? 19.461 -2.591 -0.205 1.00 76.69 171 ASN A C 1
ATOM 1367 O O . ASN A 1 171 ? 18.777 -1.957 0.593 1.00 76.69 171 ASN A O 1
ATOM 1371 N N . LEU A 1 172 ? 19.086 -3.793 -0.647 1.00 84.50 172 LEU A N 1
ATOM 1372 C CA . LEU A 1 172 ? 17.876 -4.494 -0.222 1.00 84.50 172 LEU A CA 1
ATOM 1373 C C . LEU A 1 172 ? 18.043 -5.060 1.188 1.00 84.50 172 LEU A C 1
ATOM 1375 O O . LEU A 1 172 ? 17.069 -5.082 1.932 1.00 84.50 172 LEU A O 1
ATOM 1379 N N . ASP A 1 173 ? 19.270 -5.410 1.583 1.00 85.69 173 ASP A N 1
ATOM 1380 C CA . ASP A 1 173 ? 19.592 -5.873 2.939 1.00 85.69 173 ASP A CA 1
ATOM 1381 C C . ASP A 1 173 ? 19.229 -4.828 4.007 1.00 85.69 173 ASP A C 1
ATOM 1383 O O . ASP A 1 173 ? 18.863 -5.183 5.123 1.00 85.69 173 ASP A O 1
ATOM 1387 N N . ALA A 1 174 ? 19.233 -3.534 3.656 1.00 86.69 174 ALA A N 1
ATOM 1388 C CA . ALA A 1 174 ? 18.811 -2.458 4.553 1.00 86.69 174 ALA A CA 1
ATOM 1389 C C . ALA A 1 174 ? 17.309 -2.488 4.890 1.00 86.69 174 ALA A C 1
ATOM 1391 O O . ALA A 1 174 ? 16.892 -1.840 5.843 1.00 86.69 174 ALA A O 1
ATOM 1392 N N . LEU A 1 175 ? 16.491 -3.255 4.159 1.00 88.69 175 LEU A N 1
ATOM 1393 C CA . LEU A 1 175 ? 15.114 -3.545 4.567 1.00 88.69 175 LEU A CA 1
ATOM 1394 C C . LEU A 1 175 ? 15.049 -4.568 5.707 1.00 88.69 175 LEU A C 1
ATOM 1396 O O . LEU A 1 175 ? 13.992 -4.721 6.314 1.00 88.69 175 LEU A O 1
ATOM 1400 N N . GLY A 1 176 ? 16.136 -5.298 5.980 1.00 92.25 176 GLY A N 1
ATOM 1401 C CA . GLY A 1 176 ? 16.292 -6.225 7.102 1.00 92.25 176 GLY A CA 1
ATOM 1402 C C . GLY A 1 176 ? 15.454 -7.503 7.020 1.00 92.25 176 GLY A C 1
ATOM 1403 O O . GLY A 1 176 ? 15.043 -8.012 8.061 1.00 92.25 176 GLY A O 1
ATOM 1404 N N . PHE A 1 177 ? 15.060 -7.955 5.827 1.00 94.06 177 PHE A N 1
ATOM 1405 C CA . PHE A 1 177 ? 14.318 -9.211 5.654 1.00 94.06 177 PHE A CA 1
ATOM 1406 C C . PHE A 1 177 ? 15.281 -10.357 5.353 1.00 94.06 177 PHE A C 1
ATOM 1408 O O . PHE A 1 177 ? 16.023 -10.287 4.376 1.00 94.06 177 PHE A O 1
ATOM 1415 N N . ASP A 1 178 ? 15.216 -11.431 6.140 1.00 93.50 178 ASP A N 1
ATOM 1416 C CA . ASP A 1 178 ? 15.842 -12.695 5.763 1.00 93.50 178 ASP A CA 1
ATOM 1417 C C . ASP A 1 178 ? 14.851 -13.527 4.947 1.00 93.50 178 ASP A C 1
ATOM 1419 O O . ASP A 1 178 ? 13.898 -14.101 5.475 1.00 93.50 178 ASP A O 1
ATOM 1423 N N . LEU A 1 179 ? 15.074 -13.560 3.633 1.00 95.00 179 LEU A N 1
ATOM 1424 C CA . LEU A 1 179 ? 14.290 -14.376 2.713 1.00 95.00 179 LEU A CA 1
ATOM 1425 C C . LEU A 1 179 ? 14.995 -15.688 2.343 1.00 95.00 179 LEU A C 1
ATOM 1427 O O . LEU A 1 179 ? 14.502 -16.417 1.480 1.00 95.00 179 LEU A O 1
ATOM 1431 N N . SER A 1 180 ? 16.156 -16.001 2.929 1.00 93.75 180 SER A N 1
ATOM 1432 C CA . SER A 1 180 ? 16.919 -17.216 2.617 1.00 93.75 180 SER A CA 1
ATOM 1433 C C . SER A 1 180 ? 16.112 -18.517 2.772 1.00 93.75 180 SER A C 1
ATOM 1435 O O . SER A 1 180 ? 16.226 -19.334 1.853 1.00 93.75 180 SER A O 1
ATOM 1437 N N . PRO A 1 181 ? 15.213 -18.685 3.771 1.00 95.50 181 PRO A N 1
ATOM 1438 C CA . PRO A 1 181 ? 14.470 -19.936 3.960 1.00 95.50 181 PRO A CA 1
ATOM 1439 C C . PRO A 1 181 ? 13.361 -20.176 2.928 1.00 95.50 181 PRO A C 1
ATOM 1441 O O . PRO A 1 181 ? 12.850 -21.287 2.819 1.00 95.50 181 PRO A O 1
ATOM 1444 N N . PHE A 1 182 ? 12.959 -19.144 2.182 1.00 95.38 182 PHE A N 1
ATOM 1445 C CA . PHE A 1 182 ? 11.823 -19.218 1.266 1.00 95.38 182 PHE A CA 1
ATOM 1446 C C . PHE A 1 182 ? 12.274 -19.519 -0.166 1.00 95.38 182 PHE A C 1
ATOM 1448 O O . PHE A 1 182 ? 13.319 -19.052 -0.631 1.00 95.38 182 PHE A O 1
ATOM 1455 N N . SER A 1 183 ? 11.458 -20.284 -0.885 1.00 94.56 183 SER A N 1
ATOM 1456 C CA . SER A 1 183 ? 11.625 -20.604 -2.306 1.00 94.56 183 SER A CA 1
ATOM 1457 C C . SER A 1 183 ? 10.322 -20.305 -3.060 1.00 94.56 183 SER A C 1
ATOM 1459 O O . SER A 1 183 ? 9.316 -19.982 -2.436 1.00 94.56 183 SER A O 1
ATOM 1461 N N . GLY A 1 184 ? 10.344 -20.331 -4.396 1.00 93.94 184 GLY A N 1
ATOM 1462 C CA . GLY A 1 184 ? 9.146 -20.058 -5.207 1.00 93.94 184 GLY A CA 1
ATOM 1463 C C . GLY A 1 184 ? 8.763 -18.578 -5.339 1.00 93.94 184 GLY A C 1
ATOM 1464 O O . GLY A 1 184 ? 7.717 -18.278 -5.904 1.00 93.94 184 GLY A O 1
ATOM 1465 N N . ILE A 1 185 ? 9.611 -17.656 -4.866 1.00 96.06 185 ILE A N 1
ATOM 1466 C CA . ILE A 1 185 ? 9.428 -16.204 -5.000 1.00 96.06 185 ILE A CA 1
ATOM 1467 C C . ILE A 1 185 ? 10.661 -15.535 -5.614 1.00 96.06 185 ILE A C 1
ATOM 1469 O O . ILE A 1 185 ? 11.802 -15.930 -5.356 1.00 96.06 185 ILE A O 1
ATOM 1473 N N . ASP A 1 186 ? 10.445 -14.460 -6.371 1.00 94.88 186 ASP A N 1
ATOM 1474 C CA . ASP A 1 186 ? 11.518 -13.549 -6.777 1.00 94.88 186 ASP A CA 1
ATOM 1475 C C . ASP A 1 186 ? 11.848 -12.607 -5.607 1.00 94.88 186 ASP A C 1
ATOM 1477 O O . ASP A 1 186 ? 11.239 -11.546 -5.441 1.00 94.88 186 ASP A O 1
ATOM 1481 N N . LYS A 1 187 ? 12.810 -13.028 -4.773 1.00 93.44 187 LYS A N 1
ATOM 1482 C CA . LYS A 1 187 ? 13.251 -12.327 -3.549 1.00 93.44 187 LYS A CA 1
ATOM 1483 C C . LYS A 1 187 ? 13.628 -10.870 -3.823 1.00 93.44 187 LYS A C 1
ATOM 1485 O O . LYS A 1 187 ? 13.285 -9.964 -3.070 1.00 93.44 187 LYS A O 1
ATOM 1490 N N . ASP A 1 188 ? 14.306 -10.641 -4.936 1.00 90.50 188 ASP A N 1
ATOM 1491 C CA . ASP A 1 188 ? 14.807 -9.335 -5.336 1.00 90.50 188 ASP A CA 1
ATOM 1492 C C . ASP A 1 188 ? 13.652 -8.407 -5.749 1.00 90.50 188 ASP A C 1
ATOM 1494 O O . ASP A 1 188 ? 13.635 -7.221 -5.405 1.00 90.50 188 ASP A O 1
ATOM 1498 N N . LYS A 1 189 ? 12.665 -8.937 -6.479 1.00 89.75 189 LYS A N 1
ATOM 1499 C CA . LYS A 1 189 ? 11.451 -8.209 -6.868 1.00 89.75 189 LYS A CA 1
ATOM 1500 C C . LYS A 1 189 ? 10.582 -7.866 -5.661 1.00 89.75 189 LYS A C 1
ATOM 1502 O O . LYS A 1 189 ? 10.196 -6.705 -5.534 1.00 89.75 189 LYS A O 1
ATOM 1507 N N . VAL A 1 190 ? 10.318 -8.816 -4.759 1.00 92.69 190 VAL A N 1
ATOM 1508 C CA . VAL A 1 190 ? 9.482 -8.543 -3.574 1.00 92.69 190 VAL A CA 1
ATOM 1509 C C . VAL A 1 190 ? 10.121 -7.492 -2.665 1.00 92.69 190 VAL A C 1
ATOM 1511 O O . VAL A 1 190 ? 9.431 -6.583 -2.218 1.00 92.69 190 VAL A O 1
ATOM 1514 N N . LEU A 1 191 ? 11.448 -7.519 -2.488 1.00 91.94 191 LEU A N 1
ATOM 1515 C CA . LEU A 1 191 ? 12.159 -6.510 -1.697 1.00 91.94 191 LEU A CA 1
ATOM 1516 C C . LEU A 1 191 ? 12.112 -5.120 -2.348 1.00 91.94 191 LEU A C 1
ATOM 1518 O O . LEU A 1 191 ? 11.943 -4.120 -1.657 1.00 91.94 191 LEU A O 1
ATOM 1522 N N . ARG A 1 192 ? 12.223 -5.016 -3.679 1.00 87.69 192 ARG A N 1
ATOM 1523 C CA . ARG A 1 192 ? 12.111 -3.717 -4.377 1.00 87.69 192 ARG A CA 1
ATOM 1524 C C . ARG A 1 192 ? 10.711 -3.108 -4.294 1.00 87.69 192 ARG A C 1
ATOM 1526 O O . ARG A 1 192 ? 10.594 -1.878 -4.334 1.00 87.69 192 ARG A O 1
ATOM 1533 N N . ASN A 1 193 ? 9.693 -3.957 -4.193 1.00 89.12 193 ASN A N 1
ATOM 1534 C CA . ASN A 1 193 ? 8.298 -3.553 -4.057 1.00 89.12 193 ASN A CA 1
ATOM 1535 C C . ASN A 1 193 ? 7.941 -3.135 -2.624 1.00 89.12 193 ASN A C 1
ATOM 1537 O O . ASN A 1 193 ? 6.923 -2.483 -2.431 1.00 89.12 193 ASN A O 1
ATOM 1541 N N . CYS A 1 194 ? 8.775 -3.443 -1.626 1.00 91.19 194 CYS A N 1
ATOM 1542 C CA . CYS A 1 194 ? 8.534 -2.986 -0.265 1.00 91.19 194 CYS A CA 1
ATOM 1543 C C . CYS A 1 194 ? 8.597 -1.456 -0.152 1.00 91.19 194 CYS A C 1
ATOM 1545 O O . CYS A 1 194 ? 9.556 -0.792 -0.577 1.00 91.19 194 CYS A O 1
ATOM 1547 N N . VAL A 1 195 ? 7.603 -0.914 0.547 1.00 91.31 195 VAL A N 1
ATOM 1548 C CA . VAL A 1 195 ? 7.710 0.381 1.220 1.00 91.31 195 VAL A CA 1
ATOM 1549 C C . VAL A 1 195 ? 8.799 0.286 2.291 1.00 91.31 195 VAL A C 1
ATOM 1551 O O . VAL A 1 195 ? 8.970 -0.757 2.924 1.00 91.31 195 VAL A O 1
ATOM 1554 N N . SER A 1 196 ? 9.556 1.368 2.488 1.00 92.19 196 SER A N 1
ATOM 1555 C CA . SER A 1 196 ? 10.545 1.429 3.566 1.00 92.19 196 SER A CA 1
ATOM 1556 C C . SER A 1 196 ? 9.855 1.259 4.929 1.00 92.19 196 SER A C 1
ATOM 1558 O O . SER A 1 196 ? 8.885 1.980 5.190 1.00 92.19 196 SER A O 1
ATOM 1560 N N . PRO A 1 197 ? 10.347 0.366 5.803 1.00 94.69 197 PRO A N 1
ATOM 1561 C CA . PRO A 1 197 ? 9.729 0.079 7.097 1.00 94.69 197 PRO A CA 1
ATOM 1562 C C . PRO A 1 197 ? 9.484 1.320 7.964 1.00 94.69 197 PRO A C 1
ATOM 1564 O O . PRO A 1 197 ? 8.460 1.421 8.634 1.00 94.69 197 PRO A O 1
ATOM 1567 N N . GLU A 1 198 ? 10.388 2.298 7.914 1.00 95.25 198 GLU A N 1
ATOM 1568 C CA . GLU A 1 198 ? 10.323 3.544 8.685 1.00 95.25 198 GLU A CA 1
ATOM 1569 C C . GLU A 1 198 ? 9.180 4.448 8.209 1.00 95.25 198 GLU A C 1
ATOM 1571 O O . GLU A 1 198 ? 8.483 5.059 9.018 1.00 95.25 198 GLU A O 1
ATOM 1576 N N . ILE A 1 199 ? 8.943 4.493 6.892 1.00 95.69 199 ILE A N 1
ATOM 1577 C CA . ILE A 1 199 ? 7.801 5.206 6.305 1.00 95.69 199 ILE A CA 1
ATOM 1578 C C . ILE A 1 199 ? 6.500 4.503 6.709 1.00 95.69 199 ILE A C 1
ATOM 1580 O O . ILE A 1 199 ? 5.550 5.161 7.135 1.00 95.69 199 ILE A O 1
ATOM 1584 N N . GLY A 1 200 ? 6.477 3.168 6.620 1.00 97.12 200 GLY A N 1
ATOM 1585 C CA . GLY A 1 200 ? 5.350 2.345 7.059 1.00 97.12 200 GLY A CA 1
ATOM 1586 C C . GLY A 1 200 ? 4.976 2.587 8.520 1.00 97.12 200 GLY A C 1
ATOM 1587 O O . GLY A 1 200 ? 3.800 2.773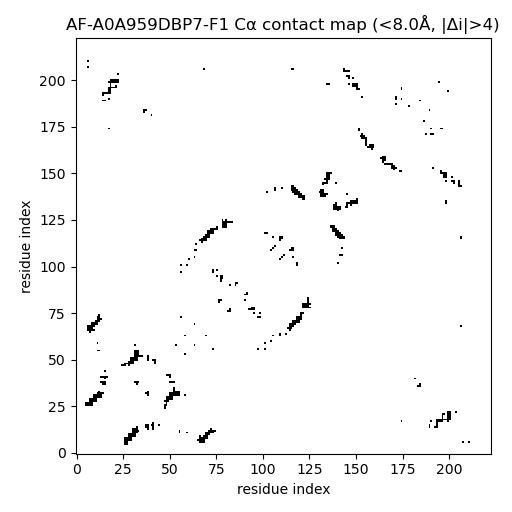 8.833 1.00 97.12 200 GLY A O 1
ATOM 1588 N N . LEU A 1 201 ? 5.974 2.652 9.404 1.00 97.38 201 LEU A N 1
ATOM 1589 C CA . LEU A 1 201 ? 5.792 2.955 10.822 1.00 97.38 201 LEU A CA 1
ATOM 1590 C C . LEU A 1 201 ? 5.214 4.348 11.051 1.00 97.38 201 LEU A C 1
ATOM 1592 O O . LEU A 1 201 ? 4.233 4.487 11.776 1.00 97.38 201 LEU A O 1
ATOM 1596 N N . ALA A 1 202 ? 5.817 5.374 10.450 1.00 97.75 202 ALA A N 1
ATOM 1597 C CA . ALA A 1 202 ? 5.418 6.754 10.691 1.00 97.75 202 ALA A CA 1
ATOM 1598 C C . ALA A 1 202 ? 3.969 7.015 10.253 1.00 97.75 202 ALA A C 1
ATOM 1600 O O . ALA A 1 202 ? 3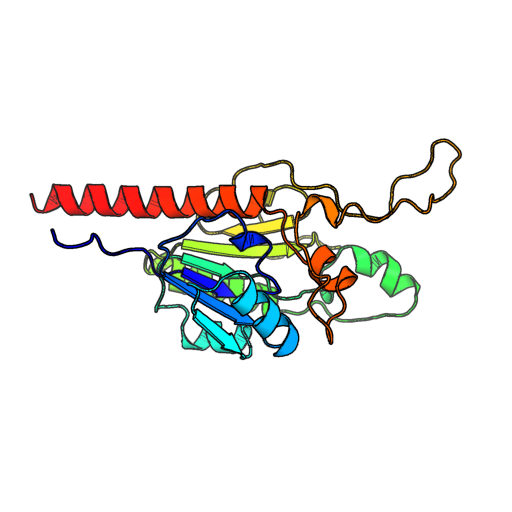.205 7.653 10.976 1.00 97.75 202 ALA A O 1
ATOM 1601 N N . ILE A 1 203 ? 3.564 6.474 9.100 1.00 98.25 203 ILE A N 1
ATOM 1602 C CA . ILE A 1 203 ? 2.185 6.587 8.609 1.00 98.25 203 ILE A CA 1
ATOM 1603 C C . ILE A 1 203 ? 1.215 5.843 9.533 1.00 98.25 203 ILE A C 1
ATOM 1605 O O . ILE A 1 203 ? 0.180 6.399 9.903 1.00 98.25 203 ILE A O 1
ATOM 1609 N N . PHE A 1 204 ? 1.558 4.624 9.960 1.00 98.00 204 PHE A N 1
ATOM 1610 C CA . PHE A 1 204 ? 0.730 3.871 10.901 1.00 98.00 204 PHE A CA 1
ATOM 1611 C C . PHE A 1 204 ? 0.577 4.593 12.245 1.00 98.00 204 PHE A C 1
ATOM 1613 O O . PHE A 1 204 ? -0.530 4.684 12.767 1.00 98.00 204 PHE A O 1
ATOM 1620 N N . GLN A 1 205 ? 1.655 5.161 12.792 1.00 97.38 205 GLN A N 1
ATOM 1621 C CA . GLN A 1 205 ? 1.609 5.935 14.035 1.00 97.38 205 GLN A CA 1
ATOM 1622 C C . GLN A 1 205 ? 0.726 7.180 13.909 1.00 97.38 205 GLN A C 1
ATOM 1624 O O . GLN A 1 205 ? -0.029 7.475 14.834 1.00 97.38 205 GLN A O 1
ATOM 1629 N N . ALA A 1 206 ? 0.769 7.873 12.768 1.00 97.69 206 ALA A N 1
ATOM 1630 C CA . ALA A 1 206 ? -0.110 9.010 12.508 1.00 97.69 206 ALA A CA 1
ATOM 1631 C C . ALA A 1 206 ? -1.592 8.593 12.506 1.00 97.69 206 ALA A C 1
ATOM 1633 O O . ALA A 1 206 ? -2.404 9.215 13.190 1.00 97.69 206 ALA A O 1
ATOM 1634 N N . ALA A 1 207 ? -1.942 7.506 11.810 1.00 96.94 207 ALA A N 1
ATOM 1635 C CA . ALA A 1 207 ? -3.309 6.981 11.803 1.00 96.94 207 ALA A CA 1
ATOM 1636 C C . ALA A 1 207 ? -3.757 6.499 13.195 1.00 96.94 207 ALA A C 1
ATOM 1638 O O . ALA A 1 207 ? -4.847 6.840 13.657 1.00 96.94 207 ALA A O 1
ATOM 1639 N N . LYS A 1 208 ? -2.893 5.753 13.894 1.00 94.75 208 LYS A N 1
ATOM 1640 C CA . LYS A 1 208 ? -3.154 5.231 15.240 1.00 94.75 208 LYS A CA 1
ATOM 1641 C C . LYS A 1 208 ? -3.378 6.353 16.257 1.00 94.75 208 LYS A C 1
ATOM 1643 O O . LYS A 1 208 ? -4.313 6.261 17.045 1.00 94.75 208 LYS A O 1
ATOM 1648 N N . GLY A 1 209 ? -2.578 7.419 16.212 1.00 94.25 209 GLY A N 1
ATOM 1649 C CA . GLY A 1 209 ? -2.741 8.574 17.098 1.00 94.25 209 GLY A CA 1
ATOM 1650 C C . GLY A 1 209 ? -4.088 9.279 16.911 1.00 94.25 209 GLY A C 1
ATOM 1651 O O . GLY A 1 209 ? -4.717 9.671 17.890 1.00 94.25 209 GLY A O 1
ATOM 1652 N N . ILE A 1 210 ? -4.578 9.371 15.668 1.00 93.94 210 ILE A N 1
ATOM 1653 C CA . ILE A 1 210 ? -5.913 9.921 15.384 1.00 93.94 210 ILE A CA 1
ATOM 1654 C C . ILE A 1 210 ? -7.006 9.023 15.972 1.00 93.94 210 ILE A C 1
ATOM 1656 O O . ILE A 1 210 ? -7.910 9.521 16.639 1.00 93.94 210 ILE A O 1
ATOM 1660 N N . TYR A 1 211 ? -6.906 7.706 15.770 1.00 91.50 211 TYR A N 1
ATOM 1661 C CA . TYR A 1 211 ? -7.853 6.746 16.344 1.00 91.50 211 TYR A CA 1
ATOM 1662 C C . TYR A 1 211 ? -7.897 6.839 17.880 1.00 91.50 211 TYR A C 1
ATOM 1664 O O . TYR A 1 211 ? -8.971 6.881 18.478 1.00 91.50 211 TYR A O 1
ATOM 1672 N N . GLU A 1 212 ? -6.738 6.917 18.539 1.00 91.00 212 GLU A N 1
ATOM 1673 C CA . GLU A 1 212 ? -6.650 7.030 20.000 1.00 91.00 212 GLU A CA 1
ATOM 1674 C C . GLU A 1 212 ? -7.257 8.340 20.528 1.00 91.00 212 GLU A C 1
ATOM 1676 O O . GLU A 1 212 ? -7.990 8.308 21.520 1.00 91.00 212 GLU A O 1
ATOM 1681 N N . ALA A 1 213 ? -7.022 9.465 19.844 1.00 90.06 213 ALA A N 1
ATOM 1682 C CA . ALA A 1 213 ? -7.595 10.763 20.202 1.00 90.06 213 ALA A CA 1
ATOM 1683 C C . ALA A 1 213 ? -9.132 10.764 20.109 1.00 90.06 213 ALA A C 1
ATOM 1685 O O . ALA A 1 213 ? -9.809 11.121 21.073 1.00 90.06 213 ALA A O 1
ATOM 1686 N N . GLN A 1 214 ? -9.690 10.259 19.003 1.00 87.25 214 GLN A N 1
ATOM 1687 C CA . GLN A 1 214 ? -11.144 10.187 18.797 1.00 87.25 214 GLN A CA 1
ATOM 1688 C C . GLN A 1 214 ? -11.849 9.355 19.880 1.00 87.25 214 GLN A C 1
ATOM 1690 O O . GLN A 1 214 ? -12.953 9.680 20.321 1.00 87.25 214 GLN A O 1
ATOM 1695 N N . ARG A 1 215 ? -11.208 8.280 20.357 1.00 83.62 215 ARG A N 1
ATOM 1696 C CA . ARG A 1 215 ? -11.766 7.449 21.434 1.00 83.62 215 ARG A CA 1
ATOM 1697 C C . ARG A 1 215 ? -11.671 8.090 22.811 1.00 83.62 215 ARG A C 1
ATOM 1699 O O . ARG A 1 215 ? -12.528 7.808 23.649 1.00 83.62 215 ARG A O 1
ATOM 1706 N N . ALA A 1 216 ? -10.642 8.894 23.065 1.00 83.81 216 ALA A N 1
ATOM 1707 C CA . ALA A 1 216 ? -10.525 9.634 24.315 1.00 83.81 216 ALA A CA 1
ATOM 1708 C C . ALA A 1 216 ? -11.661 10.661 24.443 1.00 83.81 216 ALA A C 1
ATOM 1710 O O . ALA A 1 216 ? -12.343 10.678 25.464 1.00 83.81 216 ALA A O 1
ATOM 1711 N N . GLU A 1 217 ? -11.930 11.419 23.376 1.00 79.94 217 GLU A N 1
ATOM 1712 C CA . GLU A 1 217 ? -13.026 12.396 23.313 1.00 79.94 217 GLU A CA 1
ATOM 1713 C C . GLU A 1 217 ? -14.400 11.736 23.503 1.00 79.94 217 GLU A C 1
ATOM 1715 O O . GLU A 1 217 ? -15.200 12.172 24.336 1.00 79.94 217 GLU A O 1
ATOM 1720 N N . ALA A 1 218 ? -14.653 10.621 22.807 1.00 75.12 218 ALA A N 1
ATOM 1721 C CA . ALA A 1 218 ? -15.887 9.857 22.982 1.00 75.12 218 ALA A CA 1
ATOM 1722 C C . ALA A 1 218 ? -16.053 9.343 24.424 1.00 75.12 218 ALA A C 1
ATOM 1724 O O . ALA A 1 218 ? -17.156 9.359 24.955 1.00 75.12 218 ALA A O 1
ATOM 1725 N N . GLY A 1 219 ? -14.969 8.921 25.083 1.00 71.38 219 GLY A N 1
ATOM 1726 C CA . GLY A 1 219 ? -15.004 8.481 26.481 1.00 71.38 219 GLY A CA 1
ATOM 1727 C C . GLY A 1 219 ? -15.316 9.600 27.479 1.00 71.38 219 GLY A C 1
ATOM 1728 O O . GLY A 1 219 ? -15.937 9.329 28.501 1.00 71.38 219 GLY A O 1
ATOM 1729 N N . THR A 1 220 ? -14.924 10.843 27.185 1.00 65.25 220 THR A N 1
ATOM 1730 C CA . THR A 1 220 ? -15.209 12.010 28.040 1.00 65.25 220 THR A CA 1
ATOM 1731 C C . THR A 1 220 ? -16.628 12.562 27.898 1.00 65.25 220 THR A C 1
ATOM 1733 O O . THR A 1 220 ? -17.123 13.178 28.831 1.00 65.25 220 THR A O 1
ATOM 1736 N N . LEU A 1 221 ? -17.301 12.337 26.764 1.00 58.75 221 LEU A N 1
ATOM 1737 C CA . LEU A 1 221 ? -18.671 12.820 26.519 1.00 58.75 221 LEU A CA 1
ATOM 1738 C C . LEU A 1 221 ? -19.758 12.005 27.242 1.00 58.75 221 LEU A C 1
ATOM 1740 O O . LEU A 1 221 ? -20.894 12.461 27.347 1.00 58.75 221 LEU A O 1
ATOM 1744 N N . PHE A 1 222 ? -19.419 10.811 27.731 1.00 53.28 222 PHE A N 1
ATOM 1745 C CA . PHE A 1 222 ? -20.339 9.901 28.425 1.00 53.28 222 PHE A CA 1
ATOM 1746 C C . PHE A 1 222 ? -19.865 9.535 29.845 1.00 53.28 222 PHE A C 1
ATOM 1748 O O . PHE A 1 222 ? -20.348 8.549 30.408 1.00 53.28 222 PHE A O 1
ATOM 1755 N N . GLY A 1 223 ? -18.890 10.277 30.383 1.00 45.88 223 GLY A N 1
ATOM 1756 C CA . GLY A 1 223 ? -18.304 10.090 31.716 1.00 45.88 223 GLY A CA 1
ATOM 1757 C C . GLY A 1 223 ? -18.710 11.164 32.713 1.00 45.88 223 GLY A C 1
ATOM 1758 O O . GLY A 1 223 ? -19.153 12.246 32.273 1.00 45.88 223 GLY A O 1
#

pLDDT: mean 89.87, std 13.97, range [44.62, 98.88]

Sequence (223 aa):
MKMKPRPKILNLYGGIGGNRKLWGGGLDITAVEIDPNIAAVYAALWREDRVIVADAHEYLLAHYDEYDFIWSSPPCPSHSVTNHFLNAQGIRRYPDMALYQEIILLEHFFAKGGGKYVVESVRGYHTPLIPPQTSGRHYFWANFKIPTVEGVKIGRMAKLKDGNRGDKKNNLDALGFDLSPFSGIDKDKVLRNCVSPEIGLAIFQAAKGIYEAQRAEAGTLFG

Foldseek 3Di:
DPDDDAFAEEAECCQLNLLPLPQDDPHNYEYEHQDVQSQVNNCVNHVRHHYDNDHRLVVCVVCVQVGQEYEAEPPFPQFALCCVVVVVVVDDDHGDCSLVVNLVCCVPPVVVSVHKYKYKYFHGNDDDPDDFDDEARITIRIPFDQDHDHFDDFDQDDQDPVRDRDPDDTPLCQSVDDCVVGDPDPPSVSSVSRDGNVSSNRRVVRSSVSVVVVVVVVVVVVD

Solvent-accessible surface area (backbone atoms only — not comparable to full-atom values): 12977 Å² total; per-residue (Å²): 132,85,77,78,87,72,67,36,33,37,34,32,52,28,52,71,33,30,37,56,68,58,70,73,80,95,64,51,37,41,33,21,20,63,51,65,57,44,36,51,49,22,42,71,75,38,75,78,44,46,73,43,78,37,61,39,71,62,48,42,75,77,45,57,81,79,43,43,33,39,42,36,40,62,91,55,71,56,44,20,45,64,44,68,60,38,42,78,70,68,55,78,77,71,68,64,60,65,62,54,53,53,52,53,49,42,60,68,50,30,40,72,74,68,32,44,47,38,40,40,40,65,47,49,68,61,87,66,96,66,86,58,46,66,38,62,79,32,33,33,46,50,91,59,84,72,59,79,40,89,42,76,77,71,59,63,84,53,75,38,98,84,73,45,82,48,93,54,76,60,49,55,68,80,73,70,72,88,60,79,91,64,71,92,65,63,65,70,61,56,54,70,69,38,49,37,35,67,44,28,27,48,44,50,51,51,52,49,52,52,55,54,50,58,51,51,54,58,53,59,78,78,103

Nearest PDB structures (foldseek):
  3pt6-assembly1_A  TM=6.090E-01  e=8.492E-06  Mus musculus
  3pt9-assembly1_A  TM=6.145E-01  e=2.887E-05  Mus musculus
  5dm0-assembly1_A  TM=6.280E-01  e=1.469E-03  Bacillus velezensis FZB42
  2gs9-assembly1_B  TM=6.434E-01  e=2.161E-03  Thermus thermophilus HB8
  5cm2-assembly1_Z  TM=6.538E-01  e=2.797E-03  Yarrowia lipolytica CLIB122

Mean predicted aligned error: 5.72 Å